Protein AF-A0A6H1ZHD2-F1 (afdb_monomer)

Sequence (194 aa):
MEDKDENLDSTNEEEENADSENGETEEQSLDVLQKEKTELSEKNKQLFERTKKAESEAKKLREQLKAKEPDKELENSQSNEPDYSKLAFLEGRQVSHPDDQKLVIDEAVRLKLPLTDILGLEYIKAKLQTSKEQREAESGTPAGRGKAGGGTGQKDVDYWIQKGELPKDQELAAKVVNAKMQKDDTKRMFDPLE

Radius of gyration: 46.96 Å; Cα contacts (8 Å, |Δi|>4): 51; chains: 1; bounding box: 113×39×119 Å

Solvent-accessible surface area (backbone atoms only — not comparable to full-atom values): 12138 Å² total; per-residue (Å²): 132,85,80,89,84,80,91,77,81,87,77,84,76,85,83,87,76,89,76,87,78,78,90,76,79,74,84,68,52,73,69,54,57,50,50,50,52,52,51,52,51,52,52,50,51,54,49,52,54,49,50,55,50,51,51,53,49,52,49,52,51,51,52,50,49,60,71,65,48,73,81,78,72,71,71,81,72,78,57,94,62,80,61,60,69,61,51,54,53,36,38,77,69,74,40,71,49,69,69,57,44,48,55,52,51,56,46,18,64,74,69,71,44,57,64,75,57,47,67,65,36,65,69,50,48,50,49,54,49,51,55,49,51,51,51,51,49,60,71,66,43,72,83,69,80,71,76,77,86,58,80,70,40,98,84,36,51,68,37,35,59,74,68,72,54,77,59,92,49,67,72,58,28,53,51,32,51,54,54,49,50,53,53,52,53,52,49,53,72,74,55,74,86,129

Foldseek 3Di:
DDDDDDDDDPPPDDDDDPPDDDDPPPPPDPVNVVVVVVVVVVVVVVVVVVVVVVVVVVVVVVVVVVVPPDPPPPVPPVDVDDPVVLQVVCVVVVNNDPVLSVVLVVVCVVVVHDSVVSCVDPVSVVVSVVVVVVVVCVVVPPPDPDPPPDPQDPQHLVVCLVVVDADPDPVSNVVNVVVVVVVVVVVCVVDPDD

Structure (mmCIF, N/CA/C/O backbone):
data_AF-A0A6H1ZHD2-F1
#
_entry.id   AF-A0A6H1ZHD2-F1
#
loop_
_atom_site.group_PDB
_atom_site.id
_atom_site.type_symbol
_atom_site.label_atom_id
_atom_site.label_alt_id
_atom_site.label_comp_id
_atom_site.label_asym_id
_a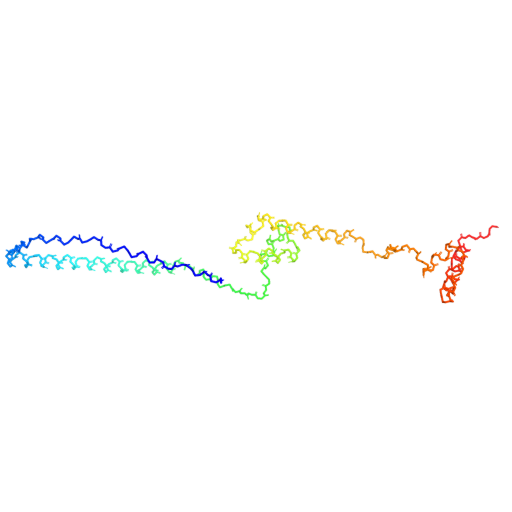tom_site.label_entity_id
_atom_site.label_seq_id
_atom_site.pdbx_PDB_ins_code
_atom_site.Cartn_x
_atom_site.Cartn_y
_atom_site.Cartn_z
_atom_site.occupancy
_atom_site.B_iso_or_equiv
_atom_site.auth_seq_id
_atom_site.auth_comp_id
_atom_site.auth_asym_id
_atom_site.auth_atom_id
_atom_site.pdbx_PDB_model_num
ATOM 1 N N . MET A 1 1 ? -48.067 -5.299 -17.713 1.00 43.47 1 MET A N 1
ATOM 2 C CA . MET A 1 1 ? -47.149 -6.256 -17.074 1.00 43.47 1 MET A CA 1
ATOM 3 C C . MET A 1 1 ? -46.398 -5.459 -16.016 1.00 43.47 1 MET A C 1
ATOM 5 O O . MET A 1 1 ? -45.267 -5.067 -16.253 1.00 43.47 1 MET A O 1
ATOM 9 N N . GLU A 1 2 ? -47.020 -4.912 -14.966 1.00 43.06 2 GLU A N 1
ATOM 10 C CA . GLU A 1 2 ? -47.995 -5.505 -14.025 1.00 43.06 2 GLU A CA 1
ATOM 11 C C . GLU A 1 2 ? -47.593 -6.906 -13.591 1.00 43.06 2 GLU A C 1
ATOM 13 O O . GLU A 1 2 ? -47.619 -7.785 -14.439 1.00 43.06 2 GLU A O 1
ATOM 18 N N . ASP A 1 3 ? -47.132 -6.970 -12.336 1.00 56.28 3 ASP A N 1
ATOM 19 C CA . ASP A 1 3 ? -47.236 -7.999 -11.283 1.00 56.28 3 ASP A CA 1
ATOM 20 C C . ASP A 1 3 ? -46.375 -7.390 -10.135 1.00 56.28 3 ASP A C 1
ATOM 22 O O . ASP A 1 3 ? -45.158 -7.299 -10.270 1.00 56.28 3 ASP A O 1
ATOM 26 N N . LYS A 1 4 ? -46.830 -6.695 -9.078 1.00 48.53 4 LYS A N 1
ATOM 27 C CA . LYS A 1 4 ? -47.996 -6.820 -8.188 1.00 48.53 4 LYS A CA 1
ATOM 28 C C . LYS A 1 4 ? -48.249 -8.261 -7.783 1.00 48.53 4 LYS A C 1
ATOM 30 O O . LYS A 1 4 ? -48.999 -8.919 -8.469 1.00 48.53 4 LYS A O 1
ATOM 35 N N . ASP A 1 5 ? -47.608 -8.651 -6.683 1.00 53.06 5 ASP A N 1
ATOM 36 C CA . ASP A 1 5 ? -48.049 -9.626 -5.682 1.00 53.06 5 ASP A CA 1
ATOM 37 C C . ASP A 1 5 ? -47.086 -9.501 -4.485 1.00 53.06 5 ASP A C 1
ATOM 39 O O . ASP A 1 5 ? -45.888 -9.306 -4.672 1.00 53.06 5 ASP A O 1
ATOM 43 N N . GLU A 1 6 ? -47.452 -9.595 -3.218 1.00 50.66 6 GLU A N 1
ATOM 44 C CA . GLU A 1 6 ? -48.708 -9.414 -2.506 1.00 50.66 6 GLU A CA 1
ATOM 45 C C . GLU A 1 6 ? -48.294 -9.437 -1.025 1.00 50.66 6 GLU A C 1
ATOM 47 O O . GLU A 1 6 ? -47.384 -10.160 -0.613 1.00 50.66 6 GLU A O 1
ATOM 52 N N . ASN A 1 7 ? -48.903 -8.563 -0.238 1.00 48.41 7 ASN A N 1
ATOM 53 C CA . ASN A 1 7 ? -48.703 -8.459 1.196 1.00 48.41 7 ASN A CA 1
ATOM 54 C C . ASN A 1 7 ? -49.650 -9.478 1.847 1.00 48.41 7 ASN A C 1
ATOM 56 O O . ASN A 1 7 ? -50.860 -9.309 1.722 1.00 48.41 7 ASN A O 1
ATOM 60 N N . LEU A 1 8 ? -49.133 -10.512 2.513 1.00 49.41 8 LEU A N 1
ATOM 61 C CA . LEU A 1 8 ? -49.939 -11.408 3.351 1.00 49.41 8 LEU A CA 1
ATOM 62 C C . LEU A 1 8 ? -49.352 -11.460 4.761 1.00 49.41 8 LEU A C 1
ATOM 64 O O . LEU A 1 8 ? -48.502 -12.273 5.114 1.00 49.41 8 LEU A O 1
ATOM 68 N N . ASP A 1 9 ? -49.812 -10.467 5.510 1.00 43.28 9 ASP A N 1
ATOM 69 C CA . ASP A 1 9 ? -50.203 -10.517 6.911 1.00 43.28 9 ASP A CA 1
ATOM 70 C C . ASP A 1 9 ? -50.450 -11.948 7.433 1.00 43.28 9 ASP A C 1
ATOM 72 O O . ASP A 1 9 ? -51.428 -12.601 7.076 1.00 43.28 9 ASP A O 1
ATOM 76 N N . SER A 1 10 ? -49.556 -12.441 8.296 1.00 44.94 10 SER A N 1
ATOM 77 C CA . SER A 1 10 ? -49.842 -13.584 9.170 1.00 44.94 10 SER A CA 1
ATOM 78 C C . SER A 1 10 ? -50.639 -13.089 10.378 1.00 44.94 10 SER A C 1
ATOM 80 O O . SER A 1 10 ? -50.136 -13.006 11.498 1.00 44.94 10 SER A O 1
ATOM 82 N N . THR A 1 11 ? -51.903 -12.765 10.134 1.00 43.09 11 THR A N 1
ATOM 83 C CA . THR A 1 11 ? -52.956 -12.716 11.144 1.00 43.09 11 THR A CA 1
ATOM 84 C C . THR A 1 11 ? -53.378 -14.155 11.436 1.00 43.09 11 THR A C 1
ATOM 86 O O . THR A 1 11 ? -54.153 -14.759 10.703 1.00 43.09 11 THR A O 1
ATOM 89 N N . ASN A 1 12 ? -52.812 -14.745 12.492 1.00 46.62 12 ASN A N 1
ATOM 90 C CA . ASN A 1 12 ? -53.341 -15.980 13.067 1.00 46.62 12 ASN A CA 1
ATOM 91 C C . ASN A 1 12 ? -54.302 -15.603 14.197 1.00 46.62 12 ASN A C 1
ATOM 93 O O . ASN A 1 12 ? -53.895 -15.443 15.350 1.00 46.62 12 ASN A O 1
ATOM 97 N N . GLU A 1 13 ? -55.554 -15.387 13.805 1.00 47.91 13 GLU A N 1
ATOM 98 C CA . GLU A 1 13 ? -56.713 -15.318 14.686 1.00 47.91 13 GLU A CA 1
ATOM 99 C C . GLU A 1 13 ? -57.063 -16.709 15.247 1.00 47.91 13 GLU A C 1
ATOM 101 O O . GLU A 1 13 ? -56.819 -17.732 14.612 1.00 47.91 13 GLU A O 1
ATOM 106 N N . GLU A 1 14 ? -57.665 -16.676 16.439 1.00 46.62 14 GLU A N 1
ATOM 107 C CA . GLU A 1 14 ? -58.486 -17.714 17.077 1.00 46.62 14 GLU A CA 1
ATOM 108 C C . GLU A 1 14 ? -57.789 -18.964 17.646 1.00 46.62 14 GLU A C 1
ATOM 110 O O . GLU A 1 14 ? -57.577 -19.969 16.981 1.00 46.62 14 GLU A O 1
ATOM 115 N N . GLU A 1 15 ? -57.604 -18.952 18.970 1.00 44.72 15 GLU A N 1
ATOM 116 C CA . GLU A 1 15 ? -58.294 -19.948 19.796 1.00 44.72 15 GLU A CA 1
ATOM 117 C C . GLU A 1 15 ? -58.833 -19.269 21.065 1.00 44.72 15 GLU A C 1
ATOM 119 O O . GLU A 1 15 ? -58.093 -18.843 21.957 1.00 44.72 15 GLU A O 1
ATOM 124 N N . GLU A 1 16 ? -60.160 -19.131 21.098 1.00 45.72 16 GLU A N 1
ATOM 125 C CA . GLU A 1 16 ? -60.950 -18.924 22.303 1.00 45.72 16 GLU A CA 1
ATOM 126 C C . GLU A 1 16 ? -60.658 -20.050 23.303 1.00 45.72 16 GLU A C 1
ATOM 128 O O . GLU A 1 16 ? -60.880 -21.225 23.024 1.00 45.72 16 GLU A O 1
ATOM 133 N N . ASN A 1 17 ? -60.248 -19.691 24.514 1.00 41.09 17 ASN A N 1
ATOM 134 C CA . ASN A 1 17 ? -60.589 -20.476 25.693 1.00 41.09 17 ASN A CA 1
ATOM 135 C C . ASN A 1 17 ? -61.016 -19.511 26.794 1.00 41.09 17 ASN A C 1
ATOM 137 O O . ASN A 1 17 ? -60.246 -19.101 27.662 1.00 41.09 17 ASN A O 1
ATOM 141 N N . ALA A 1 18 ? -62.281 -19.108 26.696 1.0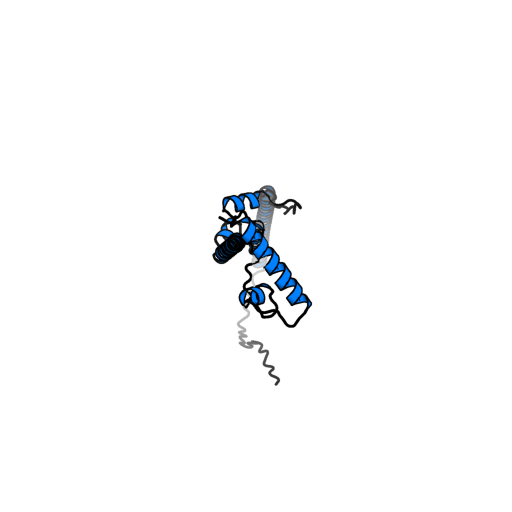0 46.66 18 ALA A N 1
ATOM 142 C CA . ALA A 1 18 ? -63.045 -18.624 27.825 1.00 46.66 18 ALA A CA 1
ATOM 143 C C . ALA A 1 18 ? -63.401 -19.833 28.702 1.00 46.66 18 ALA A C 1
ATOM 145 O O . ALA A 1 18 ? -64.501 -20.370 28.592 1.00 46.66 18 ALA A O 1
ATOM 146 N N . ASP A 1 19 ? -62.470 -20.261 29.556 1.00 38.16 19 ASP A N 1
ATOM 147 C CA . ASP A 1 19 ? -62.816 -21.131 30.676 1.00 38.16 19 ASP A CA 1
ATOM 148 C C . ASP A 1 19 ? -63.064 -20.266 31.911 1.00 38.16 19 ASP A C 1
ATOM 150 O O . ASP A 1 19 ? -62.163 -19.744 32.574 1.00 38.16 19 ASP A O 1
ATOM 154 N N . SER A 1 20 ? -64.351 -20.019 32.121 1.00 52.16 20 SER A N 1
ATOM 155 C CA . SER A 1 20 ? -64.901 -19.390 33.302 1.00 52.16 20 SER A CA 1
ATOM 156 C C . SER A 1 20 ? -65.075 -20.476 34.359 1.00 52.16 20 SER A C 1
ATOM 158 O O . SER A 1 20 ? -66.160 -21.032 34.507 1.00 52.16 20 SER A O 1
ATOM 160 N N . GLU A 1 21 ? -64.017 -20.749 35.123 1.00 43.91 21 GLU A N 1
ATOM 161 C CA . GLU A 1 21 ? -64.118 -21.515 36.363 1.00 43.91 21 GLU A CA 1
ATOM 162 C C . GLU A 1 21 ? -63.953 -20.603 37.584 1.00 43.91 21 GLU A C 1
ATOM 164 O O . GLU A 1 21 ? -62.877 -20.142 37.950 1.00 43.91 21 GLU A O 1
ATOM 169 N N . ASN A 1 2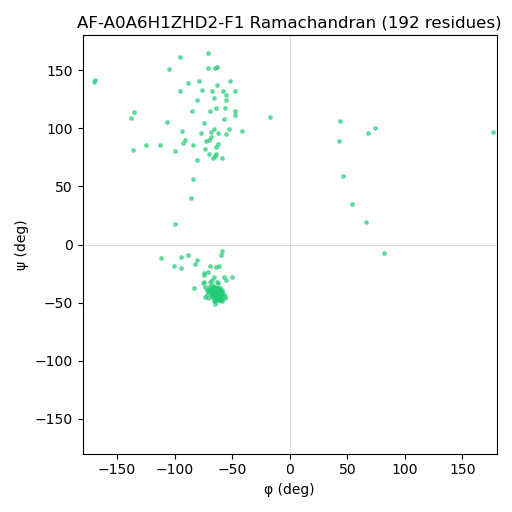2 ? -65.110 -20.383 38.205 1.00 37.62 22 ASN A N 1
ATOM 170 C CA . ASN A 1 22 ? -65.323 -20.497 39.640 1.00 37.62 22 ASN A CA 1
ATOM 171 C C . ASN A 1 22 ? -64.621 -19.472 40.550 1.00 37.62 22 ASN A C 1
ATOM 173 O O . ASN A 1 22 ? -63.495 -19.634 41.013 1.00 37.62 22 ASN A O 1
ATOM 177 N N . GLY A 1 23 ? -65.379 -18.429 40.895 1.00 44.84 23 GLY A N 1
ATOM 178 C CA . GLY A 1 23 ? -65.074 -17.563 42.022 1.00 44.84 23 GLY A CA 1
ATOM 179 C C . GLY A 1 23 ? -65.174 -18.318 43.346 1.00 44.84 23 GLY A C 1
ATOM 180 O O . GLY A 1 23 ? -66.252 -18.421 43.923 1.00 44.84 23 GLY A O 1
ATOM 181 N N . GLU A 1 24 ? -64.036 -18.748 43.876 1.00 43.03 24 GLU A N 1
ATOM 182 C CA . GLU A 1 24 ? -63.855 -18.913 45.314 1.00 43.03 24 GLU A CA 1
ATOM 183 C C . GLU A 1 24 ? -63.308 -17.595 45.862 1.00 43.03 24 GLU A C 1
ATOM 185 O O . GLU A 1 24 ? -62.110 -17.327 45.890 1.00 43.03 24 GLU A O 1
ATOM 190 N N . THR A 1 25 ? -64.227 -16.712 46.257 1.00 44.34 25 THR A N 1
ATOM 191 C CA . THR A 1 25 ? -63.871 -15.595 47.133 1.00 44.34 25 THR A CA 1
ATOM 192 C C . THR A 1 25 ? -63.629 -16.197 48.511 1.00 44.34 25 THR A C 1
ATOM 194 O O . THR A 1 25 ? -64.560 -16.346 49.300 1.00 44.34 25 THR A O 1
ATOM 197 N N . GLU A 1 26 ? -62.389 -16.605 48.785 1.00 55.88 26 GLU A N 1
ATOM 198 C CA . GLU A 1 26 ? -61.942 -16.835 50.153 1.00 55.88 26 GLU A CA 1
ATOM 199 C C . GLU A 1 26 ? -62.150 -15.522 50.920 1.00 55.88 26 GLU A C 1
ATOM 201 O O . GLU A 1 26 ? -61.445 -14.535 50.697 1.00 55.88 26 GLU A O 1
ATOM 206 N N . GLU A 1 27 ? -63.139 -15.485 51.817 1.00 53.44 27 GLU A N 1
ATOM 207 C CA . GLU A 1 27 ? -63.223 -14.472 52.869 1.00 53.44 27 GLU A CA 1
ATOM 208 C C . GLU A 1 27 ? -62.011 -14.650 53.796 1.00 53.44 27 GLU A C 1
ATOM 210 O O . GLU A 1 27 ? -62.084 -15.223 54.884 1.00 53.44 27 GLU A O 1
ATOM 215 N N . GLN A 1 28 ? -60.851 -14.175 53.345 1.00 53.88 28 GLN A N 1
ATOM 216 C CA . GLN A 1 28 ? -59.684 -14.018 54.190 1.00 53.88 28 GLN A CA 1
ATOM 217 C C . GLN A 1 28 ? -60.040 -12.982 55.252 1.00 53.88 28 GLN A C 1
ATOM 219 O O . GLN A 1 28 ? -60.355 -11.827 54.955 1.00 53.88 28 GLN A O 1
ATOM 224 N N . SER A 1 29 ? -60.033 -13.414 56.511 1.00 60.03 29 SER A N 1
ATOM 225 C CA . SER A 1 29 ? -60.299 -12.537 57.645 1.00 60.03 29 SER A CA 1
ATOM 226 C C . SER A 1 29 ? -59.391 -11.301 57.581 1.00 60.03 29 SER A C 1
ATOM 228 O O . SER A 1 29 ? -58.217 -11.388 57.217 1.00 60.03 29 SER A O 1
ATOM 230 N N . LEU A 1 30 ? -59.930 -10.128 57.930 1.00 58.88 30 LEU A N 1
ATOM 231 C CA . LEU A 1 30 ? -59.223 -8.836 57.868 1.00 58.88 30 LEU A CA 1
ATOM 232 C C . LEU A 1 30 ? -57.837 -8.852 58.549 1.00 58.88 30 LEU A C 1
ATOM 234 O O . LEU A 1 30 ? -56.943 -8.116 58.133 1.00 58.88 30 LEU A O 1
ATOM 238 N N . ASP A 1 31 ? -57.644 -9.713 59.551 1.00 60.62 31 ASP A N 1
ATOM 239 C CA . ASP A 1 31 ? -56.365 -9.923 60.239 1.00 60.62 31 ASP A CA 1
ATOM 240 C C . ASP A 1 31 ? -55.294 -10.609 59.371 1.00 60.62 31 ASP A C 1
ATOM 242 O O . ASP A 1 31 ? -54.105 -10.326 59.529 1.00 60.62 31 ASP A O 1
ATOM 246 N N . VAL A 1 32 ? -55.678 -11.496 58.448 1.00 66.81 32 VAL A N 1
ATOM 247 C CA . VAL A 1 32 ? -54.747 -12.162 57.518 1.00 66.81 32 VAL A CA 1
ATOM 248 C C . VAL A 1 32 ? -54.281 -11.170 56.453 1.00 66.81 32 VAL A C 1
ATOM 250 O O . VAL A 1 32 ? -53.079 -11.014 56.246 1.00 66.81 32 VAL A O 1
ATOM 253 N N . LEU A 1 33 ? -55.208 -10.389 55.890 1.00 64.56 33 LEU A N 1
ATOM 254 C CA . LEU A 1 33 ? -54.902 -9.341 54.910 1.00 64.56 33 LEU A CA 1
ATOM 255 C C . LEU A 1 33 ? -54.009 -8.230 55.488 1.00 64.56 33 LEU A C 1
ATOM 257 O O . LEU A 1 33 ? -53.123 -7.712 54.803 1.00 64.56 33 LEU A O 1
ATOM 261 N N . GLN A 1 34 ? -54.212 -7.847 56.754 1.00 67.69 34 GLN A N 1
ATOM 262 C CA . GLN A 1 34 ? -53.347 -6.866 57.415 1.00 67.69 34 GLN A CA 1
ATOM 263 C C . GLN A 1 34 ? -51.932 -7.405 57.637 1.00 67.69 34 GLN A C 1
ATOM 265 O O . GLN A 1 34 ? -50.970 -6.685 57.356 1.00 67.69 34 GLN A O 1
ATOM 270 N N . LYS A 1 35 ? -51.794 -8.664 58.073 1.00 72.44 35 LYS A N 1
ATOM 271 C CA . LYS A 1 35 ? -50.487 -9.315 58.250 1.00 72.44 35 LYS A CA 1
ATOM 272 C C . LYS A 1 35 ? -49.736 -9.444 56.931 1.00 72.44 35 LYS A C 1
ATOM 274 O O . LYS A 1 35 ? -48.590 -9.000 56.847 1.00 72.44 35 LYS A O 1
ATOM 279 N N . GLU A 1 36 ? -50.390 -9.922 55.876 1.00 68.44 36 GLU A N 1
ATOM 280 C CA . GLU A 1 36 ? -49.775 -10.011 54.550 1.00 68.44 36 GLU A CA 1
ATOM 281 C C . GLU A 1 36 ? -49.331 -8.646 54.030 1.00 68.44 36 GLU A C 1
ATOM 283 O O . GLU A 1 36 ? -48.213 -8.509 53.537 1.00 68.44 36 GLU A O 1
ATOM 288 N N . LYS A 1 37 ? -50.146 -7.598 54.200 1.00 72.06 37 LYS A N 1
ATOM 289 C CA . LYS A 1 37 ? -49.780 -6.240 53.778 1.00 72.06 37 LYS A CA 1
ATOM 290 C C . LYS A 1 37 ? -48.577 -5.695 54.551 1.00 72.06 37 LYS A C 1
ATOM 292 O O . LYS A 1 37 ? -47.732 -5.016 53.958 1.00 72.06 37 LYS A O 1
ATOM 297 N N . THR A 1 38 ? -48.472 -5.988 55.850 1.00 75.25 38 THR A N 1
ATOM 298 C CA . THR A 1 38 ? -47.293 -5.615 56.647 1.00 75.25 38 THR A CA 1
ATOM 299 C C . THR A 1 38 ? -46.046 -6.379 56.209 1.00 75.25 38 THR A C 1
ATOM 301 O O . THR A 1 38 ? -45.013 -5.751 55.977 1.00 75.25 38 THR A O 1
ATOM 304 N N . GLU A 1 39 ? -46.153 -7.685 55.964 1.00 76.75 39 GLU A N 1
ATOM 305 C CA . GLU A 1 39 ? -45.040 -8.506 55.481 1.00 76.75 39 GLU A CA 1
ATOM 306 C C . GLU A 1 39 ? -44.588 -8.109 54.070 1.00 76.75 39 GLU A C 1
ATOM 308 O O . GLU A 1 39 ? -43.388 -8.038 53.799 1.00 76.75 39 GLU A O 1
ATOM 313 N N . LEU A 1 40 ? -45.523 -7.805 53.162 1.00 77.00 40 LEU A N 1
ATOM 314 C CA . LEU A 1 40 ? -45.208 -7.317 51.818 1.00 77.00 40 LEU A CA 1
ATOM 315 C C . LEU A 1 40 ? -44.491 -5.967 51.880 1.00 77.00 40 LEU A C 1
ATOM 317 O O . LEU A 1 40 ? -43.519 -5.737 51.163 1.00 77.00 40 LEU A O 1
ATOM 321 N N . SER A 1 41 ? -44.957 -5.070 52.751 1.00 82.19 41 SER A N 1
ATOM 322 C CA . SER A 1 41 ? -44.334 -3.766 52.981 1.00 82.19 41 SER A CA 1
ATOM 323 C C . SER A 1 41 ? -42.903 -3.915 53.511 1.00 82.19 41 SER A C 1
ATOM 325 O O . SER A 1 41 ? -41.997 -3.226 53.041 1.00 82.19 41 SER A O 1
ATOM 327 N N . GLU A 1 42 ? -42.665 -4.829 54.450 1.00 83.75 42 GLU A N 1
ATOM 328 C CA . GLU A 1 42 ? -41.323 -5.104 54.975 1.00 83.75 42 GLU A CA 1
ATOM 329 C C . GLU A 1 42 ? -40.401 -5.729 53.923 1.00 83.75 42 GLU A C 1
ATOM 331 O O . GLU A 1 42 ? -39.270 -5.266 53.750 1.00 83.75 42 GLU A O 1
ATOM 336 N N . LYS A 1 43 ? -40.891 -6.706 53.151 1.00 84.75 43 LYS A N 1
ATOM 337 C CA . LYS A 1 43 ? -40.153 -7.304 52.025 1.00 84.75 43 LYS A CA 1
ATOM 338 C C . LYS A 1 43 ? -39.794 -6.251 50.969 1.00 84.75 43 LYS A C 1
ATOM 340 O O . LYS A 1 43 ? -38.650 -6.200 50.520 1.00 84.75 43 LYS A O 1
ATOM 345 N N . ASN A 1 44 ? -40.719 -5.350 50.637 1.00 83.56 44 ASN A N 1
ATOM 346 C CA . ASN A 1 44 ? -40.475 -4.259 49.690 1.00 83.56 44 ASN A CA 1
ATOM 347 C C . ASN A 1 44 ? -39.438 -3.251 50.202 1.00 83.56 44 ASN A C 1
ATOM 349 O O . ASN A 1 44 ? -38.577 -2.821 49.434 1.00 83.56 44 ASN A O 1
ATOM 353 N N . LYS A 1 45 ? -39.459 -2.912 51.498 1.00 88.50 45 LYS A N 1
ATOM 354 C CA . LYS A 1 45 ? -38.419 -2.068 52.111 1.00 88.50 45 LYS A CA 1
ATOM 355 C C . LYS A 1 45 ? -37.042 -2.727 52.027 1.00 88.50 45 LYS A C 1
ATOM 357 O O . LYS A 1 45 ? -36.083 -2.078 51.619 1.00 88.50 45 LYS A O 1
ATOM 362 N N . GLN A 1 46 ? -36.948 -4.020 52.336 1.00 86.88 46 GLN A N 1
ATOM 363 C CA . GLN A 1 46 ? -35.685 -4.759 52.247 1.00 86.88 46 GLN A CA 1
ATOM 364 C C . GLN A 1 46 ? -35.158 -4.846 50.809 1.00 86.88 46 GLN A C 1
ATOM 366 O O . GLN A 1 46 ? -33.956 -4.690 50.584 1.00 86.88 46 GLN A O 1
ATOM 371 N N . LEU A 1 47 ? -36.037 -5.066 49.827 1.00 86.06 47 LEU A N 1
ATOM 372 C CA . LEU A 1 47 ? -35.662 -5.057 48.413 1.00 86.06 47 LEU A CA 1
ATOM 373 C C . LEU A 1 47 ? -35.155 -3.681 47.981 1.00 86.06 47 LEU A C 1
ATOM 375 O O . LEU A 1 47 ? -34.099 -3.606 47.358 1.00 86.06 47 LEU A O 1
ATOM 379 N N . PHE A 1 48 ? -35.844 -2.609 48.374 1.00 89.00 48 PHE A N 1
ATOM 380 C CA . PHE A 1 48 ? -35.435 -1.238 48.069 1.00 89.00 48 PHE A CA 1
ATOM 381 C C . PHE A 1 48 ? -34.066 -0.883 48.668 1.00 89.00 48 PHE A C 1
ATOM 383 O O . PHE A 1 48 ? -33.230 -0.250 48.024 1.00 89.00 48 PHE A O 1
ATOM 390 N N . GLU A 1 49 ? -33.789 -1.313 49.898 1.00 89.69 49 GLU A N 1
ATOM 391 C CA . GLU A 1 49 ? -32.479 -1.096 50.515 1.00 89.69 49 GLU A CA 1
ATOM 392 C C . GLU A 1 49 ? -31.365 -1.880 49.812 1.00 89.69 49 GLU A C 1
ATOM 394 O O . GLU A 1 49 ? -30.256 -1.365 49.646 1.00 89.69 49 GLU A O 1
ATOM 399 N N . ARG A 1 50 ? -31.651 -3.112 49.371 1.00 88.12 50 ARG A N 1
ATOM 400 C CA . ARG A 1 50 ? -30.700 -3.936 48.612 1.00 88.12 50 ARG A CA 1
ATOM 401 C C . ARG A 1 50 ? -30.415 -3.347 47.234 1.00 88.12 50 ARG A C 1
ATOM 403 O O . ARG A 1 50 ? -29.247 -3.252 46.865 1.00 88.12 50 ARG A O 1
ATOM 410 N N . THR A 1 51 ? -31.440 -2.908 46.504 1.00 87.25 51 THR A N 1
ATOM 411 C CA . THR A 1 51 ? -31.262 -2.288 45.183 1.00 87.25 51 THR A CA 1
ATOM 412 C C . THR A 1 51 ? -30.502 -0.975 45.289 1.00 87.25 51 THR A C 1
ATOM 414 O O . THR A 1 51 ? -29.543 -0.778 44.550 1.00 87.25 51 THR A O 1
ATOM 417 N N . LYS A 1 52 ? -30.825 -0.128 46.273 1.00 92.50 52 LYS A N 1
ATOM 418 C CA . LYS A 1 52 ? -30.105 1.130 46.509 1.00 92.50 52 LYS A CA 1
ATOM 419 C C . LYS A 1 52 ? -28.621 0.910 46.825 1.00 92.50 52 LYS A C 1
ATOM 421 O O . LYS A 1 52 ? -27.771 1.668 46.355 1.00 92.50 52 LYS A O 1
ATOM 426 N N . LYS A 1 53 ? -28.287 -0.127 47.605 1.00 89.25 53 LYS A N 1
ATOM 427 C CA . LYS A 1 53 ? -26.888 -0.506 47.873 1.00 89.25 53 LYS A CA 1
ATOM 428 C C . LYS A 1 53 ? -26.188 -0.981 46.600 1.00 89.25 53 LYS A C 1
ATOM 430 O O . LYS A 1 53 ? -25.149 -0.416 46.260 1.00 89.25 53 LYS A O 1
ATOM 435 N N . ALA A 1 54 ? -26.789 -1.918 45.868 1.00 88.12 54 ALA A N 1
ATOM 436 C CA . ALA A 1 54 ? -26.237 -2.447 44.621 1.00 88.12 54 ALA A CA 1
ATOM 437 C C . ALA A 1 54 ? -26.033 -1.356 43.556 1.00 88.12 54 ALA A C 1
ATOM 439 O O . ALA A 1 54 ? -24.996 -1.318 42.901 1.00 88.12 54 ALA A O 1
ATOM 440 N N . GLU A 1 55 ? -26.972 -0.418 43.424 1.00 88.25 55 GLU A N 1
ATOM 441 C CA . GLU A 1 55 ? -26.863 0.715 42.502 1.00 88.25 55 GLU A CA 1
ATOM 442 C C . GLU A 1 55 ? -25.713 1.650 42.896 1.00 88.25 55 GLU A C 1
ATOM 444 O O . GLU A 1 55 ? -24.930 2.081 42.047 1.00 88.25 55 GLU A O 1
ATOM 449 N N . SER A 1 56 ? -25.553 1.922 44.196 1.00 88.44 56 SER A N 1
ATOM 450 C CA . SER A 1 56 ? -24.449 2.750 44.686 1.00 88.44 56 SER A CA 1
ATOM 451 C C . SER A 1 56 ? -23.079 2.097 44.465 1.00 88.44 56 SER A C 1
ATOM 453 O O . SER A 1 56 ? -22.115 2.786 44.133 1.00 88.44 56 SER A O 1
ATOM 455 N N . GLU A 1 57 ? -22.987 0.774 44.604 1.00 88.38 57 GLU A N 1
ATOM 456 C CA . GLU A 1 57 ? -21.768 0.005 44.347 1.00 88.38 57 GLU A CA 1
ATOM 457 C C . GLU A 1 57 ? -21.464 -0.077 42.850 1.00 88.38 57 GLU A C 1
ATOM 459 O O . GLU A 1 57 ? -20.332 0.184 42.447 1.00 88.38 57 GLU A O 1
ATOM 464 N N . ALA A 1 58 ? -22.474 -0.323 42.012 1.00 86.19 58 ALA A N 1
ATOM 465 C CA . ALA A 1 58 ? -22.339 -0.306 40.560 1.00 86.19 58 ALA A CA 1
ATOM 466 C C . ALA A 1 58 ? -21.886 1.068 40.048 1.00 86.19 58 ALA A C 1
ATOM 468 O O . ALA A 1 58 ? -21.020 1.153 39.176 1.00 86.19 58 ALA A O 1
ATOM 469 N N . LYS A 1 59 ? -22.412 2.158 40.622 1.00 89.06 59 LYS A N 1
ATOM 470 C CA . LYS A 1 59 ? -21.989 3.519 40.281 1.00 89.06 59 LYS A CA 1
ATOM 471 C C . LYS A 1 59 ? -20.530 3.773 40.666 1.00 89.06 59 LYS A C 1
ATOM 473 O O . LYS A 1 59 ? -19.771 4.255 39.831 1.00 89.06 59 LYS A O 1
ATOM 478 N N . LYS A 1 60 ? -20.114 3.377 41.875 1.00 88.44 60 LYS A N 1
ATOM 479 C CA . LYS A 1 60 ? -18.712 3.480 42.321 1.00 88.44 60 LYS A CA 1
ATOM 480 C C . LYS A 1 60 ? -17.768 2.641 41.462 1.00 88.44 60 LYS A C 1
ATOM 482 O O . LYS A 1 60 ? -16.701 3.120 41.098 1.00 88.44 60 LYS A O 1
ATOM 487 N N . LEU A 1 61 ? -18.157 1.418 41.104 1.00 84.94 61 LEU A N 1
ATOM 488 C CA . LEU A 1 61 ? -17.380 0.559 40.207 1.00 84.94 61 LEU A CA 1
ATOM 489 C C . LEU A 1 61 ? -17.268 1.176 38.811 1.00 84.94 61 LEU A C 1
ATOM 491 O O . LEU A 1 61 ? -16.188 1.178 38.233 1.00 84.94 61 LEU A O 1
ATOM 495 N N . ARG A 1 62 ? -18.346 1.766 38.287 1.00 83.06 62 ARG A N 1
ATOM 496 C CA . ARG A 1 62 ? -18.331 2.464 36.996 1.00 83.06 62 ARG A CA 1
ATOM 497 C C . ARG A 1 62 ? -17.442 3.708 37.021 1.00 83.06 62 ARG A C 1
ATOM 499 O O . ARG A 1 62 ? -16.748 3.965 36.045 1.00 83.06 62 ARG A O 1
ATOM 506 N N . GLU A 1 63 ? -17.438 4.460 38.117 1.00 84.25 63 GLU A N 1
ATOM 507 C CA . GLU A 1 63 ? -16.535 5.601 38.318 1.00 84.25 63 GLU A CA 1
ATOM 508 C C . GLU A 1 63 ? -15.071 5.151 38.450 1.00 84.25 63 GLU A C 1
ATOM 510 O O . GLU A 1 63 ? -14.194 5.753 37.839 1.00 84.25 63 GLU A O 1
ATOM 515 N N . GLN A 1 64 ? -14.801 4.050 39.158 1.00 80.62 64 GLN A N 1
ATOM 516 C CA . GLN A 1 64 ? -13.457 3.468 39.252 1.00 80.62 64 GLN A CA 1
ATOM 517 C C . GLN A 1 64 ? -12.961 2.903 37.918 1.00 80.62 64 GLN A C 1
ATOM 519 O O . GLN A 1 64 ? -11.782 3.041 37.615 1.00 80.62 64 GLN A O 1
ATOM 524 N N . LEU A 1 65 ? -13.834 2.290 37.115 1.00 75.06 65 LEU A N 1
ATOM 525 C CA . LEU A 1 65 ? -13.489 1.814 35.774 1.00 75.06 65 LEU A CA 1
ATOM 526 C C . LEU A 1 65 ? -13.213 2.986 34.829 1.00 75.06 65 LEU A C 1
ATOM 528 O O . LEU A 1 65 ? -12.188 2.975 34.161 1.00 75.06 65 LEU A O 1
ATOM 532 N N . LYS A 1 66 ? -14.034 4.043 34.863 1.00 73.56 66 LYS A N 1
ATOM 533 C CA . LYS A 1 66 ? -13.773 5.283 34.110 1.00 73.56 66 LYS A CA 1
ATOM 534 C C . LYS A 1 66 ? -12.482 5.988 34.530 1.00 73.56 66 LYS A C 1
ATOM 536 O O . LYS A 1 66 ? -11.837 6.597 33.697 1.00 73.56 66 LYS A O 1
ATOM 541 N N . ALA A 1 67 ? -12.102 5.915 35.804 1.00 65.69 67 ALA A N 1
ATOM 542 C CA . ALA A 1 67 ? -10.847 6.489 36.293 1.00 65.69 67 ALA A CA 1
ATOM 543 C C . ALA A 1 67 ? -9.616 5.601 36.017 1.00 65.69 67 ALA A C 1
ATOM 545 O O . ALA A 1 67 ? -8.486 6.050 36.200 1.00 65.69 67 ALA A O 1
ATOM 546 N N . LYS A 1 68 ? -9.821 4.331 35.639 1.00 60.34 68 LYS A N 1
ATOM 547 C CA . LYS A 1 68 ? -8.757 3.337 35.421 1.00 60.34 68 LYS A CA 1
ATOM 548 C C . LYS A 1 68 ? -8.602 2.930 33.956 1.00 60.34 68 LYS A C 1
ATOM 550 O O . LYS A 1 68 ? -7.602 2.303 33.615 1.00 60.34 68 LYS A O 1
ATOM 555 N N . GLU A 1 69 ? -9.540 3.302 33.095 1.00 57.12 69 GLU A N 1
ATOM 556 C CA . GLU A 1 69 ? -9.281 3.467 31.672 1.00 57.12 69 GLU A CA 1
ATOM 557 C C . GLU A 1 69 ? -8.482 4.768 31.517 1.00 57.12 69 GLU A C 1
ATOM 559 O O . GLU A 1 69 ? -9.055 5.842 31.682 1.00 57.12 69 GLU A O 1
ATOM 564 N N . PRO A 1 70 ? -7.157 4.733 31.266 1.00 52.12 70 PRO A N 1
ATOM 565 C CA . PRO A 1 70 ? -6.535 5.906 30.679 1.00 52.12 70 PRO A CA 1
ATOM 566 C C . PRO A 1 70 ? -7.272 6.148 29.367 1.00 52.12 70 PRO A C 1
ATOM 568 O O . PRO A 1 70 ? -7.467 5.190 28.612 1.00 52.12 70 PRO A O 1
ATOM 571 N N . ASP A 1 71 ? -7.685 7.390 29.126 1.00 52.75 71 ASP A N 1
ATOM 572 C CA . ASP A 1 71 ? -8.212 7.848 27.849 1.00 52.75 71 ASP A CA 1
ATOM 573 C C . ASP A 1 71 ? -7.365 7.257 26.713 1.00 52.75 71 ASP A C 1
ATOM 575 O O . ASP A 1 71 ? -6.293 7.744 26.361 1.00 52.75 71 ASP A O 1
ATOM 579 N N . LYS A 1 72 ? -7.849 6.160 26.127 1.00 52.75 72 LYS A N 1
ATOM 580 C CA . LYS A 1 72 ? -7.503 5.757 24.768 1.00 52.75 72 LYS A CA 1
ATOM 581 C C . LYS A 1 72 ? -8.452 6.471 23.814 1.00 52.75 72 LYS A C 1
ATOM 583 O O . LYS A 1 72 ? -8.859 5.916 22.801 1.00 52.75 72 LYS A O 1
ATOM 588 N N . GLU A 1 73 ? -8.751 7.731 24.097 1.00 48.41 73 GLU A N 1
ATOM 589 C CA . GLU A 1 73 ? -8.896 8.704 23.032 1.00 48.41 73 GLU A CA 1
ATOM 590 C C . GLU A 1 73 ? -7.486 8.931 22.479 1.00 48.41 73 GLU A C 1
ATOM 592 O O . GLU A 1 73 ? -6.796 9.902 22.770 1.00 48.41 73 GLU A O 1
ATOM 597 N N . LEU A 1 74 ? -7.025 7.975 21.664 1.00 53.38 74 LEU A N 1
ATOM 598 C CA . LEU A 1 74 ? -6.129 8.326 20.577 1.00 53.38 74 LEU A CA 1
ATOM 599 C C . LEU A 1 74 ? -6.972 9.214 19.670 1.00 53.38 74 LEU A C 1
ATOM 601 O O . LEU A 1 74 ? -7.599 8.736 18.723 1.00 53.38 74 LEU A O 1
ATOM 605 N N . GLU A 1 75 ? -7.034 10.503 20.008 1.00 53.25 75 GLU A N 1
ATOM 606 C CA . GLU A 1 75 ? -7.304 11.520 19.017 1.00 53.25 75 GLU A CA 1
ATOM 607 C C . GLU A 1 75 ? -6.377 11.195 17.855 1.00 53.25 75 GLU A C 1
ATOM 609 O O . GLU A 1 75 ? -5.146 11.231 17.959 1.00 53.25 75 GLU A O 1
ATOM 614 N N . ASN A 1 76 ? -6.999 10.770 16.761 1.00 53.97 76 ASN A N 1
ATOM 615 C CA . ASN A 1 76 ? -6.376 10.653 15.467 1.00 53.97 76 ASN A CA 1
ATOM 616 C C . ASN A 1 76 ? -6.026 12.085 15.060 1.00 53.97 76 ASN A C 1
ATOM 618 O O . ASN A 1 76 ? -6.752 12.727 14.304 1.00 53.97 76 ASN A O 1
ATOM 622 N N . SER A 1 77 ? -4.963 12.617 15.661 1.00 54.03 77 SER A N 1
ATOM 623 C CA . SER A 1 77 ? -4.321 13.837 15.231 1.00 54.03 77 SER A CA 1
ATOM 624 C C . SER A 1 77 ? -3.836 13.519 13.833 1.00 54.03 77 SER A C 1
ATOM 626 O O . SER A 1 77 ? -2.814 12.871 13.624 1.00 54.03 77 SER A O 1
ATOM 628 N N . GLN A 1 78 ? -4.651 13.897 12.851 1.00 58.75 78 GLN A N 1
ATOM 629 C CA . GLN A 1 78 ? -4.236 13.952 11.467 1.00 58.75 78 GLN A CA 1
ATOM 630 C C . GLN A 1 78 ? -3.193 15.065 11.383 1.00 58.75 78 GLN A C 1
ATOM 632 O O . GLN A 1 78 ? -3.467 16.184 10.958 1.00 58.75 78 GLN A O 1
ATOM 637 N N . SER A 1 79 ? -1.993 14.780 11.882 1.00 62.34 79 SER A N 1
ATOM 638 C CA . SER A 1 79 ? -0.812 15.544 11.560 1.00 62.34 79 SER A CA 1
ATOM 639 C C . SER A 1 79 ? -0.707 15.531 10.041 1.00 62.34 79 SER A C 1
ATOM 641 O O . SER A 1 79 ? -0.743 14.469 9.424 1.00 62.34 79 SER A O 1
ATOM 643 N N . ASN A 1 80 ? -0.564 16.707 9.431 1.00 68.56 80 ASN A N 1
ATOM 644 C CA . ASN A 1 80 ? -0.243 16.821 8.004 1.00 68.56 80 ASN A CA 1
ATOM 645 C C . ASN A 1 80 ? 1.092 16.138 7.643 1.00 68.56 80 ASN A C 1
ATOM 647 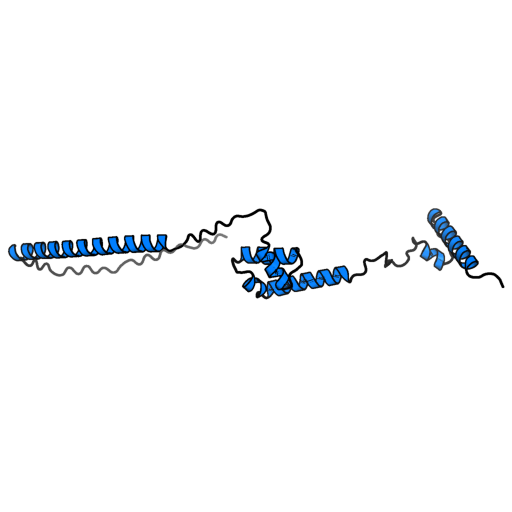O O . ASN A 1 80 ? 1.436 16.033 6.468 1.00 68.56 80 ASN A O 1
ATOM 651 N N . GLU A 1 81 ? 1.861 15.704 8.643 1.00 75.31 81 GLU A N 1
ATOM 652 C CA . GLU A 1 81 ? 3.092 14.954 8.462 1.00 75.31 81 GLU A CA 1
ATOM 653 C C . GLU A 1 81 ? 2.824 13.474 8.158 1.00 75.31 81 GLU A C 1
ATOM 655 O O . GLU A 1 81 ? 1.928 12.863 8.753 1.00 75.31 81 GLU A O 1
ATOM 660 N N . PRO A 1 82 ? 3.613 12.875 7.247 1.00 76.94 82 PRO A N 1
ATOM 661 C CA . PRO A 1 82 ? 3.539 11.450 6.989 1.00 76.94 82 PRO A CA 1
ATOM 662 C C . PRO A 1 82 ? 3.925 10.676 8.249 1.00 76.94 82 PRO A C 1
ATOM 664 O O . PRO A 1 82 ? 4.895 10.999 8.931 1.00 76.94 82 PRO A O 1
ATOM 667 N N . ASP A 1 83 ? 3.177 9.616 8.539 1.00 87.31 83 ASP A N 1
ATOM 668 C CA . ASP A 1 83 ? 3.461 8.751 9.676 1.00 87.31 83 ASP A CA 1
ATOM 669 C C . ASP A 1 83 ? 4.738 7.933 9.416 1.00 87.31 83 ASP A C 1
ATOM 671 O O . ASP A 1 83 ? 4.706 6.828 8.864 1.00 87.31 83 ASP A O 1
ATOM 675 N N . TYR A 1 84 ? 5.881 8.497 9.812 1.00 89.75 84 TYR A N 1
ATOM 676 C CA . TYR A 1 84 ? 7.204 7.903 9.620 1.00 89.75 84 TYR A CA 1
ATOM 677 C C . TYR A 1 84 ? 7.328 6.515 10.252 1.00 89.75 84 TYR A C 1
ATOM 679 O O . TYR A 1 84 ? 8.086 5.685 9.754 1.00 89.75 84 TYR A O 1
ATOM 687 N N . SER A 1 85 ? 6.565 6.231 11.312 1.00 90.00 85 SER A N 1
ATOM 688 C CA . SER A 1 85 ? 6.579 4.916 11.953 1.00 90.00 85 SER A CA 1
ATOM 689 C C . SER A 1 85 ? 5.994 3.838 11.034 1.00 90.00 85 SER A C 1
ATOM 691 O O . SER A 1 85 ? 6.575 2.759 10.886 1.00 90.00 85 SER A O 1
ATOM 693 N N . LYS A 1 86 ? 4.898 4.158 10.334 1.00 90.75 86 LYS A N 1
ATOM 694 C CA . LYS A 1 86 ? 4.284 3.277 9.331 1.00 90.75 86 LYS A CA 1
ATOM 695 C C . LYS A 1 86 ? 5.180 3.117 8.109 1.00 90.75 86 LYS A C 1
ATOM 697 O O . LYS A 1 86 ? 5.335 2.001 7.621 1.00 90.75 86 LYS A O 1
ATOM 702 N N . LEU A 1 87 ? 5.799 4.202 7.643 1.00 92.31 87 LEU A N 1
ATOM 703 C CA . LEU A 1 87 ? 6.706 4.159 6.492 1.00 92.31 87 LEU A CA 1
ATOM 704 C C . LEU A 1 87 ? 7.943 3.296 6.769 1.00 92.31 87 LEU A C 1
ATOM 706 O O . LEU A 1 87 ? 8.246 2.401 5.984 1.00 92.31 87 LEU A O 1
ATOM 710 N N . ALA A 1 88 ? 8.598 3.487 7.917 1.00 92.75 88 ALA A N 1
ATOM 711 C CA . ALA A 1 88 ? 9.760 2.690 8.311 1.00 92.75 88 ALA A CA 1
ATOM 712 C C . ALA A 1 88 ? 9.413 1.199 8.473 1.00 92.75 88 ALA A C 1
ATOM 714 O O . ALA A 1 88 ? 10.194 0.324 8.096 1.00 92.75 88 ALA A O 1
ATOM 715 N N . PHE A 1 89 ? 8.220 0.891 8.996 1.00 94.00 89 PHE A N 1
ATOM 716 C CA . PHE A 1 89 ? 7.737 -0.488 9.082 1.00 94.00 89 PHE A CA 1
ATOM 717 C C . PHE A 1 89 ? 7.586 -1.140 7.698 1.00 94.00 89 PHE A C 1
ATOM 719 O O . PHE A 1 89 ? 7.996 -2.287 7.508 1.00 94.00 89 PHE A O 1
ATOM 726 N N . LEU A 1 90 ? 7.015 -0.416 6.731 1.00 94.06 90 LEU A N 1
AT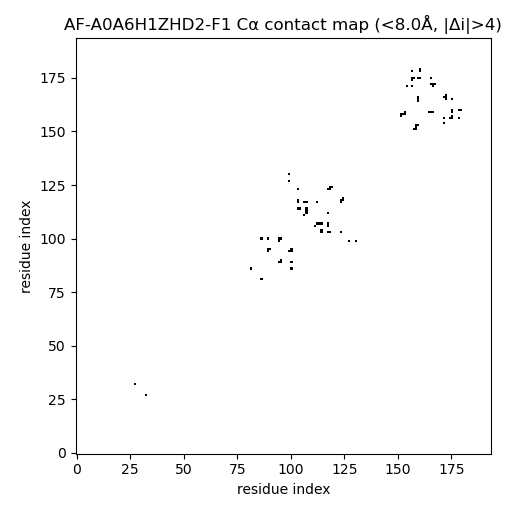OM 727 C CA . LEU A 1 90 ? 6.832 -0.897 5.359 1.00 94.06 90 LEU A CA 1
ATOM 728 C C . LEU A 1 90 ? 8.170 -1.083 4.638 1.00 94.06 90 LEU A C 1
ATOM 730 O O . LEU A 1 90 ? 8.381 -2.110 3.989 1.00 94.06 90 LEU A O 1
ATOM 734 N N . GLU A 1 91 ? 9.107 -0.156 4.822 1.00 92.00 91 GLU A N 1
ATOM 735 C CA . GLU A 1 91 ? 10.460 -0.267 4.277 1.00 92.00 91 GLU A CA 1
ATOM 736 C C . GLU A 1 91 ? 11.191 -1.506 4.822 1.00 92.00 91 GLU A C 1
ATOM 738 O O . GLU A 1 91 ? 11.750 -2.287 4.050 1.00 92.00 91 GLU A O 1
ATOM 743 N N . GLY A 1 92 ? 11.079 -1.780 6.130 1.00 91.25 92 GLY A N 1
ATOM 744 C CA . GLY A 1 92 ? 11.603 -3.003 6.752 1.00 91.25 92 GLY A CA 1
ATOM 745 C C . GLY A 1 92 ? 10.987 -4.303 6.210 1.00 91.25 92 GLY A C 1
ATOM 746 O O . GLY A 1 92 ? 11.567 -5.379 6.356 1.00 91.25 92 GLY A O 1
ATOM 747 N N . ARG A 1 93 ? 9.829 -4.218 5.546 1.00 92.00 93 ARG A N 1
ATOM 748 C CA . ARG A 1 93 ? 9.149 -5.324 4.853 1.00 92.00 93 ARG A CA 1
ATOM 749 C C . ARG A 1 93 ? 9.393 -5.332 3.341 1.00 92.00 93 ARG A C 1
ATOM 751 O O . ARG A 1 93 ? 8.676 -6.024 2.627 1.00 92.00 93 ARG A O 1
ATOM 758 N N . GLN A 1 94 ? 10.418 -4.620 2.868 1.00 90.69 94 GLN A N 1
ATOM 759 C CA . GLN A 1 94 ? 10.790 -4.486 1.452 1.00 90.69 94 GLN A CA 1
ATOM 760 C C . GLN A 1 94 ? 9.763 -3.729 0.592 1.00 90.69 94 GLN A C 1
ATOM 762 O O . GLN A 1 94 ? 9.800 -3.812 -0.635 1.00 90.69 94 GLN A O 1
ATOM 767 N N . VAL A 1 95 ? 8.875 -2.951 1.214 1.00 92.50 95 VAL A N 1
ATOM 768 C CA . VAL A 1 95 ? 7.948 -2.048 0.522 1.00 92.50 95 VAL A CA 1
ATOM 769 C C . VAL A 1 95 ? 8.529 -0.635 0.580 1.00 92.50 95 VAL A C 1
ATOM 771 O O . VAL A 1 95 ? 8.181 0.175 1.438 1.00 92.50 95 VAL A O 1
ATOM 774 N N . SER A 1 96 ? 9.482 -0.355 -0.309 1.00 91.38 96 SER A N 1
ATOM 775 C CA . SER A 1 96 ? 10.202 0.928 -0.360 1.00 91.38 96 SER A CA 1
ATOM 776 C C . SER A 1 96 ? 9.604 1.934 -1.345 1.00 91.38 96 SER A C 1
ATOM 778 O O . SER A 1 96 ? 9.864 3.130 -1.233 1.00 91.38 96 SER A O 1
ATOM 780 N N . HIS A 1 97 ? 8.810 1.477 -2.318 1.00 93.31 97 HIS A N 1
ATOM 781 C CA . HIS A 1 97 ? 8.256 2.361 -3.338 1.00 93.31 97 HIS A CA 1
ATOM 782 C C . HIS A 1 97 ? 7.090 3.191 -2.770 1.00 93.31 97 HIS A C 1
ATOM 784 O O . HIS A 1 97 ? 6.191 2.609 -2.158 1.00 93.31 97 HIS A O 1
ATOM 790 N N . PRO A 1 98 ? 7.040 4.517 -2.999 1.00 92.06 98 PRO A N 1
ATOM 791 C CA . PRO A 1 98 ? 6.019 5.386 -2.406 1.00 92.06 98 PRO A CA 1
ATOM 792 C C . PRO A 1 98 ? 4.589 4.998 -2.807 1.00 92.06 98 PRO A C 1
ATOM 794 O O . PRO A 1 98 ? 3.683 5.049 -1.978 1.00 92.06 98 PRO A O 1
ATOM 797 N N . ASP A 1 99 ? 4.380 4.567 -4.053 1.00 92.44 99 ASP A N 1
ATOM 798 C CA . ASP A 1 99 ? 3.052 4.140 -4.521 1.00 92.44 99 ASP A CA 1
ATOM 799 C C . ASP A 1 99 ? 2.589 2.842 -3.851 1.00 92.44 99 ASP A C 1
ATOM 801 O O . ASP A 1 99 ? 1.424 2.708 -3.480 1.00 92.44 99 ASP A O 1
ATOM 805 N N . ASP A 1 100 ? 3.518 1.913 -3.624 1.00 93.94 100 ASP A N 1
ATOM 806 C CA . ASP A 1 100 ? 3.231 0.654 -2.942 1.00 93.94 100 ASP A CA 1
ATOM 807 C C . ASP A 1 100 ? 2.943 0.902 -1.453 1.00 93.94 100 ASP A C 1
ATOM 809 O O . ASP A 1 100 ? 2.031 0.306 -0.880 1.00 93.94 100 ASP A O 1
ATOM 813 N N . GLN A 1 101 ? 3.682 1.826 -0.827 1.00 94.06 101 GLN A N 1
ATOM 814 C CA . GLN A 1 101 ? 3.450 2.237 0.557 1.00 94.06 101 GLN A CA 1
ATOM 815 C C . GLN A 1 101 ? 2.061 2.855 0.731 1.00 94.06 101 GLN A C 1
ATOM 817 O O . GLN A 1 101 ? 1.331 2.468 1.644 1.00 94.06 101 GLN A O 1
ATOM 822 N N . LYS A 1 102 ? 1.671 3.770 -0.167 1.00 93.56 102 LYS A N 1
ATOM 823 C CA . LYS A 1 102 ? 0.329 4.370 -0.169 1.00 93.56 102 LYS A CA 1
ATOM 824 C C . LYS A 1 102 ? -0.754 3.317 -0.340 1.00 93.56 102 LYS A C 1
ATOM 826 O O . LYS A 1 102 ? -1.682 3.286 0.455 1.00 93.56 102 LYS A O 1
ATOM 831 N N . LEU A 1 103 ? -0.590 2.406 -1.299 1.00 94.19 103 LEU A N 1
ATOM 832 C CA . LEU A 1 103 ? -1.549 1.333 -1.546 1.00 94.19 103 LEU A CA 1
ATOM 833 C C . LEU A 1 103 ? -1.800 0.482 -0.295 1.00 94.19 103 LEU A C 1
ATOM 835 O O . LEU A 1 103 ? -2.946 0.172 0.018 1.00 94.19 103 LEU A O 1
ATOM 839 N N . VAL A 1 104 ? -0.744 0.113 0.432 1.00 94.50 104 VAL A N 1
ATOM 840 C CA . VAL A 1 104 ? -0.874 -0.691 1.656 1.00 94.50 104 VAL A CA 1
ATOM 841 C C . VAL A 1 104 ? -1.518 0.114 2.790 1.00 94.50 104 VAL A C 1
ATOM 843 O O . VAL A 1 104 ? -2.343 -0.430 3.525 1.00 94.50 104 VAL A O 1
ATOM 846 N N . ILE A 1 105 ? -1.177 1.398 2.931 1.00 93.31 105 ILE A N 1
ATOM 847 C CA . ILE A 1 105 ? -1.758 2.285 3.952 1.00 93.31 105 ILE A CA 1
ATOM 848 C C . ILE A 1 105 ? -3.247 2.523 3.688 1.00 93.31 105 ILE A C 1
ATOM 850 O O . ILE A 1 105 ? -4.054 2.352 4.601 1.00 93.31 105 ILE A O 1
ATOM 854 N N . ASP A 1 106 ? -3.618 2.863 2.456 1.00 93.38 106 ASP A N 1
ATOM 855 C CA . ASP A 1 106 ? -5.007 3.104 2.058 1.00 93.38 106 ASP A CA 1
ATOM 856 C C . ASP A 1 106 ? -5.861 1.863 2.311 1.00 93.38 106 ASP A C 1
ATOM 858 O O . ASP A 1 106 ? -6.982 1.947 2.819 1.00 93.38 106 ASP A O 1
ATOM 862 N N . GLU A 1 107 ? -5.301 0.688 2.039 1.00 94.12 107 GLU A N 1
ATOM 863 C CA . GLU A 1 107 ? -6.005 -0.560 2.254 1.00 94.12 107 GLU A CA 1
ATOM 864 C C . GLU A 1 107 ? -6.135 -0.945 3.728 1.00 94.12 107 GLU A C 1
ATOM 866 O O . GLU A 1 107 ? -7.185 -1.436 4.153 1.00 94.12 107 GLU A O 1
ATOM 871 N N . ALA A 1 108 ? -5.105 -0.667 4.528 1.00 93.69 108 ALA A N 1
ATOM 872 C CA . ALA A 1 108 ? -5.170 -0.803 5.978 1.00 93.69 108 ALA A CA 1
ATOM 873 C C . ALA A 1 108 ? -6.261 0.090 6.574 1.00 93.69 108 ALA A C 1
ATOM 875 O O . ALA A 1 108 ? -7.035 -0.360 7.421 1.00 93.69 108 ALA A O 1
ATOM 876 N N . VAL A 1 109 ? -6.379 1.329 6.086 1.00 93.19 109 VAL A N 1
ATOM 877 C CA . VAL A 1 109 ? -7.440 2.261 6.490 1.00 93.19 109 VAL A CA 1
ATOM 878 C C . VAL A 1 109 ? -8.812 1.754 6.039 1.00 93.19 109 VAL A C 1
ATOM 880 O O . VAL A 1 109 ? -9.754 1.758 6.834 1.00 93.19 109 VAL A O 1
ATOM 883 N N . ARG A 1 110 ? -8.931 1.261 4.800 1.00 94.06 110 ARG A N 1
ATOM 884 C CA . ARG A 1 110 ? -10.191 0.758 4.232 1.00 94.06 110 ARG A CA 1
ATOM 885 C C . ARG A 1 110 ? -10.725 -0.464 4.976 1.00 94.06 110 ARG A C 1
ATOM 887 O O . ARG A 1 110 ? -11.917 -0.528 5.268 1.00 94.06 110 ARG A O 1
ATOM 894 N N . LEU A 1 111 ? -9.858 -1.433 5.264 1.00 94.12 111 LEU A N 1
ATOM 895 C CA . LEU A 1 111 ? -10.229 -2.681 5.936 1.00 94.12 111 LEU A CA 1
ATOM 896 C C . LEU A 1 111 ? -10.176 -2.583 7.463 1.00 94.12 111 LEU A C 1
ATOM 898 O O . LEU A 1 111 ? -10.642 -3.497 8.138 1.00 94.12 111 LEU A O 1
ATOM 902 N N . LYS A 1 112 ? -9.637 -1.484 8.007 1.00 93.25 112 LYS A N 1
ATOM 903 C CA . LYS A 1 112 ? -9.402 -1.281 9.446 1.00 93.25 112 LYS A CA 1
ATOM 904 C C . LYS A 1 112 ? -8.588 -2.418 10.074 1.00 93.25 112 LYS A C 1
ATOM 906 O O . LYS A 1 112 ? -8.805 -2.788 11.226 1.00 93.25 112 LYS A O 1
ATOM 911 N N . LEU A 1 113 ? -7.657 -2.972 9.302 1.00 94.12 113 LEU A N 1
ATOM 912 C CA . LEU A 1 113 ? -6.743 -4.026 9.733 1.00 94.12 113 LEU A CA 1
ATOM 913 C C . LEU A 1 113 ? -5.347 -3.441 9.965 1.00 94.12 113 LEU A C 1
ATOM 915 O O . LEU A 1 113 ? -4.973 -2.462 9.311 1.00 94.12 113 LEU A O 1
ATOM 919 N N . PRO A 1 114 ? -4.549 -4.024 10.876 1.00 93.44 114 PRO A N 1
ATOM 920 C CA . PRO A 1 114 ? -3.174 -3.592 11.059 1.00 93.44 114 PRO A CA 1
ATOM 921 C C . PRO A 1 114 ? -2.347 -3.886 9.797 1.00 93.44 114 PRO A C 1
ATOM 923 O O . PRO A 1 114 ? -2.604 -4.846 9.067 1.00 93.44 114 PRO A O 1
ATOM 926 N N . LEU A 1 115 ? -1.306 -3.079 9.560 1.00 91.31 115 LEU A N 1
ATOM 927 C CA . LEU A 1 115 ? -0.417 -3.224 8.395 1.00 91.31 115 LEU A CA 1
ATOM 928 C C . LEU A 1 115 ? 0.197 -4.632 8.292 1.00 91.31 115 LEU A C 1
ATOM 930 O O . LEU A 1 115 ? 0.443 -5.116 7.191 1.00 91.31 115 LEU A O 1
ATOM 934 N N . THR A 1 116 ? 0.417 -5.304 9.426 1.00 93.25 116 THR A N 1
ATOM 935 C CA . THR A 1 116 ? 0.900 -6.693 9.482 1.00 93.25 116 THR A CA 1
ATOM 936 C C . THR A 1 116 ? -0.014 -7.661 8.743 1.00 93.25 116 THR A C 1
ATOM 938 O O . THR A 1 116 ? 0.474 -8.533 8.027 1.00 93.25 116 THR A O 1
ATOM 941 N N . ASP A 1 117 ? -1.323 -7.486 8.896 1.00 93.69 117 ASP A N 1
ATOM 942 C CA . ASP A 1 117 ? -2.326 -8.422 8.400 1.00 93.69 117 ASP A CA 1
ATOM 943 C C . ASP A 1 117 ? -2.612 -8.142 6.926 1.00 93.69 117 ASP A C 1
ATOM 945 O O . ASP A 1 117 ? -2.718 -9.071 6.128 1.00 93.69 117 ASP A O 1
ATOM 949 N N . ILE A 1 118 ? -2.618 -6.861 6.539 1.00 94.56 118 ILE A N 1
ATOM 950 C CA . ILE A 1 118 ? -2.757 -6.420 5.144 1.00 94.56 118 ILE A CA 1
ATOM 951 C C . ILE A 1 118 ? -1.643 -6.988 4.266 1.00 94.56 118 ILE A C 1
ATOM 953 O O . ILE A 1 118 ? -1.914 -7.517 3.190 1.00 94.56 118 ILE A O 1
ATOM 957 N N . LEU A 1 119 ? -0.392 -6.939 4.736 1.00 93.00 119 LEU A N 1
ATOM 958 C CA . LEU A 1 119 ? 0.742 -7.536 4.024 1.00 93.00 119 LEU A CA 1
ATOM 959 C C . LEU A 1 119 ? 0.625 -9.063 3.899 1.00 93.00 119 LEU A C 1
ATOM 961 O O . LEU A 1 119 ? 1.280 -9.663 3.049 1.00 93.00 119 LEU A O 1
ATOM 965 N N . GLY A 1 120 ? -0.194 -9.703 4.738 1.00 92.69 120 GLY A N 1
ATOM 966 C CA . GLY A 1 120 ? -0.506 -11.126 4.662 1.00 92.69 120 GLY A CA 1
ATOM 967 C C . GLY A 1 120 ? -1.464 -11.488 3.524 1.00 92.69 120 GLY A C 1
ATOM 968 O O . GLY A 1 120 ? -1.384 -12.614 3.024 1.00 92.69 120 GLY A O 1
ATOM 969 N N . LEU A 1 121 ? -2.310 -10.547 3.088 1.00 95.12 121 LEU A N 1
ATOM 970 C CA . LEU A 1 121 ? -3.373 -10.771 2.107 1.00 95.12 121 LEU A CA 1
ATOM 971 C C . LEU A 1 121 ? -2.802 -11.081 0.718 1.00 95.12 121 LEU A C 1
ATOM 973 O O . LEU A 1 121 ? -1.939 -10.368 0.200 1.00 95.12 121 LEU A O 1
ATOM 977 N N . GLU A 1 122 ? -3.317 -12.138 0.088 1.00 95.25 122 GLU A N 1
ATOM 978 C CA . GLU A 1 122 ? -2.817 -12.622 -1.207 1.00 95.25 122 GLU A CA 1
ATOM 979 C C . GLU A 1 122 ? -2.925 -11.568 -2.309 1.00 95.25 122 GLU A C 1
ATOM 981 O O . GLU A 1 122 ? -1.980 -11.367 -3.068 1.00 95.25 122 GLU A O 1
ATOM 986 N N . TYR A 1 123 ? -4.038 -10.835 -2.365 1.00 94.88 123 TYR A N 1
ATOM 987 C CA . TYR A 1 123 ? -4.234 -9.819 -3.397 1.00 94.88 123 TYR A CA 1
ATOM 988 C C . TYR A 1 123 ? -3.279 -8.624 -3.243 1.00 94.88 123 TYR A C 1
ATOM 990 O O . TYR A 1 123 ? -2.901 -8.020 -4.244 1.00 94.88 123 TYR A O 1
ATOM 998 N N . ILE A 1 124 ? -2.862 -8.283 -2.016 1.00 95.31 124 ILE A N 1
ATOM 999 C CA . ILE A 1 124 ? -1.876 -7.220 -1.783 1.00 95.31 124 ILE A CA 1
ATOM 1000 C C . ILE A 1 124 ? -0.505 -7.681 -2.238 1.00 95.31 124 ILE A C 1
ATOM 1002 O O . ILE A 1 124 ? 0.153 -6.962 -2.983 1.00 95.31 124 ILE A O 1
ATOM 1006 N N . LYS A 1 125 ? -0.104 -8.902 -1.877 1.00 94.12 125 LYS A N 1
ATOM 1007 C CA . LYS A 1 125 ? 1.145 -9.497 -2.369 1.00 94.12 125 LYS A CA 1
ATOM 1008 C C . LYS A 1 125 ? 1.184 -9.532 -3.895 1.00 94.12 125 LYS A C 1
ATOM 1010 O O . LYS A 1 125 ? 2.177 -9.111 -4.478 1.00 94.12 125 LYS A O 1
ATOM 1015 N N . ALA A 1 126 ? 0.089 -9.960 -4.526 1.00 95.69 126 ALA A N 1
ATOM 1016 C CA . ALA A 1 126 ? -0.030 -9.986 -5.978 1.00 95.69 126 ALA A CA 1
ATOM 1017 C C . ALA A 1 126 ? 0.131 -8.582 -6.576 1.00 95.69 126 ALA A C 1
ATOM 1019 O O . ALA A 1 126 ? 0.940 -8.400 -7.480 1.00 95.69 126 ALA A O 1
ATOM 1020 N N . LYS A 1 127 ? -0.557 -7.569 -6.029 1.00 94.44 127 LYS A N 1
ATOM 1021 C CA . LYS A 1 127 ? -0.419 -6.180 -6.490 1.00 94.44 127 LYS A CA 1
ATOM 1022 C C . LYS A 1 127 ? 1.007 -5.650 -6.338 1.00 94.44 127 LYS A C 1
ATOM 1024 O O . LYS A 1 127 ? 1.554 -5.112 -7.295 1.00 94.44 127 LYS A O 1
ATOM 1029 N N . LEU A 1 128 ? 1.626 -5.841 -5.174 1.00 94.31 128 LEU A N 1
ATOM 1030 C CA . LEU A 1 128 ? 3.004 -5.413 -4.916 1.00 94.31 128 LEU A CA 1
ATOM 1031 C C . LEU A 1 128 ? 3.990 -6.070 -5.888 1.00 94.31 128 LEU A C 1
ATOM 1033 O O . LEU A 1 128 ? 4.891 -5.410 -6.406 1.00 94.31 128 LEU A O 1
ATOM 1037 N N . GLN A 1 129 ? 3.792 -7.357 -6.175 1.00 94.44 129 GLN A N 1
ATOM 1038 C CA . GLN A 1 129 ? 4.597 -8.077 -7.149 1.00 94.44 129 GLN A CA 1
ATOM 1039 C C . GLN A 1 129 ? 4.384 -7.534 -8.567 1.00 94.44 129 GLN A C 1
ATOM 1041 O O . GLN A 1 129 ? 5.368 -7.230 -9.234 1.00 94.44 129 GLN A O 1
ATOM 1046 N N . THR A 1 130 ? 3.139 -7.310 -8.998 1.00 94.44 130 THR A N 1
ATOM 1047 C CA . THR A 1 130 ? 2.862 -6.726 -10.322 1.00 94.44 130 THR A CA 1
ATOM 1048 C C . THR A 1 130 ? 3.457 -5.329 -10.478 1.00 94.44 130 THR A C 1
ATOM 1050 O O . THR A 1 130 ? 4.048 -5.035 -11.512 1.00 94.44 130 THR A O 1
ATOM 1053 N N . SER A 1 131 ? 3.387 -4.483 -9.442 1.00 93.19 131 SER A N 1
ATOM 1054 C CA . SER A 1 131 ? 4.013 -3.157 -9.458 1.00 93.19 131 SER A CA 1
ATOM 1055 C C . SER A 1 131 ? 5.532 -3.258 -9.581 1.00 93.19 131 SER A C 1
ATOM 1057 O O . SER A 1 131 ? 6.158 -2.488 -10.307 1.00 93.19 131 SER A O 1
ATOM 1059 N N . LYS A 1 132 ? 6.147 -4.216 -8.879 1.00 92.81 132 LYS A N 1
ATOM 1060 C CA . LYS A 1 132 ? 7.589 -4.458 -8.959 1.00 92.81 132 LYS A CA 1
ATOM 1061 C C . LYS A 1 132 ? 8.000 -4.935 -10.349 1.00 92.81 132 LYS A C 1
ATOM 1063 O O . LYS A 1 132 ? 8.913 -4.355 -10.925 1.00 92.81 132 LYS A O 1
ATOM 1068 N N . GLU A 1 133 ? 7.303 -5.927 -10.891 1.00 92.56 133 GLU A N 1
ATOM 1069 C CA . GLU A 1 133 ? 7.541 -6.454 -12.237 1.00 92.56 133 GLU A CA 1
ATOM 1070 C C . GLU A 1 133 ? 7.356 -5.372 -13.303 1.00 92.56 133 GLU A C 1
ATOM 1072 O O . GLU A 1 133 ? 8.171 -5.268 -14.215 1.00 92.56 133 GLU A O 1
ATOM 1077 N N . GLN A 1 134 ? 6.341 -4.513 -13.167 1.00 92.19 134 GLN A N 1
ATOM 1078 C CA . GLN A 1 134 ? 6.131 -3.390 -14.076 1.00 92.19 134 GLN A CA 1
ATOM 1079 C C . GLN A 1 134 ? 7.315 -2.415 -14.050 1.00 92.19 134 GLN A C 1
ATOM 1081 O O . GLN A 1 134 ? 7.811 -2.031 -15.105 1.00 92.19 134 GLN A O 1
ATOM 1086 N N . ARG A 1 135 ? 7.826 -2.057 -12.868 1.00 89.94 135 ARG A N 1
ATOM 1087 C CA . ARG A 1 135 ? 9.001 -1.175 -12.746 1.00 89.94 135 ARG A CA 1
ATOM 1088 C C . ARG A 1 135 ? 10.280 -1.828 -13.269 1.00 89.94 135 ARG A C 1
ATOM 1090 O O . ARG A 1 135 ? 11.112 -1.170 -13.892 1.00 89.94 135 ARG A O 1
ATOM 1097 N N . GLU A 1 136 ? 10.453 -3.123 -13.032 1.00 90.19 136 GLU A N 1
ATOM 1098 C CA . GLU A 1 136 ? 11.561 -3.896 -13.602 1.00 90.19 136 GLU A CA 1
ATOM 1099 C C . GLU A 1 136 ? 11.460 -3.957 -15.132 1.00 90.19 136 GLU A C 1
ATOM 1101 O O . GLU A 1 136 ? 12.461 -3.775 -15.821 1.00 90.19 136 GLU A O 1
ATOM 1106 N N . ALA A 1 137 ? 10.255 -4.107 -15.682 1.00 89.88 137 ALA A N 1
ATOM 1107 C CA . ALA A 1 137 ? 10.020 -4.055 -17.118 1.00 89.88 137 ALA A CA 1
ATOM 1108 C C . ALA A 1 137 ? 10.269 -2.652 -17.694 1.00 89.88 137 ALA A C 1
ATOM 1110 O O . ALA A 1 137 ? 10.905 -2.531 -18.737 1.00 89.88 137 ALA A O 1
ATOM 1111 N N . GLU A 1 138 ? 9.829 -1.587 -17.024 1.00 87.62 138 GLU A N 1
ATOM 1112 C CA . GLU A 1 138 ? 10.053 -0.198 -17.449 1.00 87.62 138 GLU A CA 1
ATOM 1113 C C . GLU A 1 138 ? 11.540 0.180 -17.414 1.00 87.62 138 GLU A C 1
ATOM 1115 O O . GLU A 1 138 ? 12.040 0.805 -18.347 1.00 87.62 138 GLU A O 1
ATOM 1120 N N . SER A 1 139 ? 12.267 -0.244 -16.378 1.00 84.50 139 SER A N 1
ATOM 1121 C CA . SER A 1 139 ? 13.713 -0.008 -16.256 1.00 84.50 139 SER A CA 1
ATOM 1122 C C . SER A 1 139 ? 14.554 -0.902 -17.174 1.00 84.50 139 SER A C 1
ATOM 1124 O O . SER A 1 139 ? 15.597 -0.474 -17.668 1.00 84.50 139 SER A O 1
ATOM 1126 N N . GLY A 1 140 ? 14.103 -2.134 -17.422 1.00 80.12 140 GLY A N 1
ATOM 1127 C CA . GLY A 1 140 ? 14.746 -3.097 -18.314 1.00 80.12 140 GLY A CA 1
ATOM 1128 C C . GLY A 1 140 ? 14.414 -2.888 -19.791 1.00 80.12 140 GLY A C 1
ATOM 1129 O O . GLY A 1 140 ? 15.134 -3.387 -20.658 1.00 80.12 140 GLY A O 1
ATOM 1130 N N . THR A 1 141 ? 13.360 -2.131 -20.103 1.00 77.44 141 THR A N 1
ATOM 1131 C CA . THR A 1 141 ? 13.079 -1.708 -21.473 1.00 77.44 141 THR A CA 1
ATOM 1132 C C . THR A 1 141 ? 14.154 -0.700 -21.864 1.00 77.44 141 THR A C 1
ATOM 1134 O O . THR A 1 141 ? 14.208 0.381 -21.275 1.00 77.44 141 THR A O 1
ATOM 1137 N N . PRO A 1 142 ? 15.029 -1.000 -22.846 1.00 70.81 142 PRO A N 1
ATOM 1138 C CA . PRO A 1 142 ? 15.983 -0.011 -23.315 1.00 70.81 142 PRO A CA 1
ATOM 1139 C C . PRO A 1 142 ? 15.174 1.199 -23.765 1.00 70.81 142 PRO A C 1
ATOM 1141 O O . PRO A 1 142 ? 14.356 1.070 -24.677 1.00 70.81 142 PRO A O 1
ATOM 1144 N N . ALA A 1 143 ? 15.374 2.344 -23.102 1.00 62.47 143 ALA A N 1
ATOM 1145 C CA . ALA A 1 143 ? 14.788 3.618 -23.491 1.00 62.47 143 ALA A CA 1
ATOM 1146 C C . ALA A 1 143 ? 15.198 3.864 -24.943 1.00 62.47 143 ALA A C 1
ATOM 1148 O O . ALA A 1 143 ? 16.332 4.242 -25.245 1.00 62.47 143 ALA A O 1
ATOM 1149 N N . GLY A 1 144 ? 14.311 3.471 -25.852 1.00 55.41 144 GLY A N 1
ATOM 1150 C CA . GLY A 1 144 ? 14.644 3.224 -27.236 1.00 55.41 144 GLY A CA 1
ATOM 1151 C C . GLY A 1 144 ? 14.986 4.536 -27.900 1.00 55.41 144 GLY A C 1
ATOM 1152 O O . GLY A 1 144 ? 14.110 5.248 -28.380 1.00 55.41 144 GLY A O 1
ATOM 1153 N N . ARG A 1 145 ? 16.281 4.823 -27.981 1.00 58.31 145 ARG A N 1
ATOM 1154 C CA . ARG A 1 145 ? 16.856 5.733 -28.958 1.00 58.31 145 ARG A CA 1
ATOM 1155 C C . ARG A 1 145 ? 16.575 5.125 -30.334 1.00 58.31 145 ARG A C 1
ATOM 1157 O O . ARG A 1 145 ? 17.347 4.316 -30.827 1.00 58.31 145 ARG A O 1
ATOM 1164 N N . GLY A 1 146 ? 15.401 5.438 -30.882 1.00 54.03 146 GLY A N 1
ATOM 1165 C CA . GLY A 1 146 ? 15.031 5.246 -32.281 1.00 54.03 146 GLY A CA 1
ATOM 1166 C C . GLY A 1 146 ? 15.385 3.888 -32.880 1.00 54.03 146 GLY A C 1
ATOM 1167 O O . GLY A 1 146 ? 16.076 3.843 -33.896 1.00 54.03 146 GLY A O 1
ATOM 1168 N N . LYS A 1 147 ? 14.887 2.776 -32.321 1.00 51.19 147 LYS A N 1
ATOM 1169 C CA . LYS A 1 147 ? 14.801 1.556 -33.131 1.00 51.19 147 LYS A CA 1
ATOM 1170 C C . LYS A 1 147 ? 13.736 1.829 -34.188 1.00 51.19 147 LYS A C 1
ATOM 1172 O O . LYS A 1 147 ? 12.546 1.694 -33.921 1.00 51.19 147 LYS A O 1
ATOM 1177 N N . ALA A 1 148 ? 14.194 2.306 -35.344 1.00 53.16 148 ALA A N 1
ATOM 1178 C CA . ALA A 1 148 ? 13.446 2.499 -36.574 1.00 53.16 148 ALA A CA 1
ATOM 1179 C C . ALA A 1 148 ? 12.860 1.151 -37.025 1.00 53.16 148 ALA A C 1
ATOM 1181 O O . ALA A 1 148 ? 13.360 0.482 -37.920 1.00 53.16 148 ALA A O 1
ATOM 1182 N N . GLY A 1 149 ? 11.819 0.705 -36.328 1.00 51.66 149 GLY A N 1
ATOM 1183 C CA . GLY A 1 149 ? 10.952 -0.401 -36.703 1.00 51.66 149 GLY A CA 1
ATOM 1184 C C . GLY A 1 149 ? 9.872 0.107 -37.646 1.00 51.66 149 GLY A C 1
ATOM 1185 O O . GLY A 1 149 ? 8.691 0.008 -37.350 1.00 51.66 149 GLY A O 1
ATOM 1186 N N . GLY A 1 150 ? 10.284 0.708 -38.754 1.00 49.03 150 GLY A N 1
ATOM 1187 C CA . GLY A 1 150 ? 9.432 1.000 -39.892 1.00 49.03 150 GLY A CA 1
ATOM 1188 C C . GLY A 1 150 ? 10.247 0.598 -41.100 1.00 49.03 150 GLY A C 1
ATOM 1189 O O . GLY A 1 150 ? 11.324 1.150 -41.302 1.00 49.03 150 GLY A O 1
ATOM 1190 N N . GLY A 1 151 ? 9.809 -0.425 -41.835 1.00 56.00 151 GLY A N 1
ATOM 1191 C CA . GLY A 1 151 ? 10.459 -0.795 -43.089 1.00 56.00 151 GLY A CA 1
ATOM 1192 C C . GLY A 1 151 ? 10.673 0.465 -43.917 1.00 56.00 151 GLY A C 1
ATOM 1193 O O . GLY A 1 151 ? 9.751 1.274 -44.008 1.00 56.00 151 GLY A O 1
ATOM 1194 N N . THR A 1 152 ? 11.889 0.638 -44.434 1.00 56.34 152 THR A N 1
ATOM 1195 C CA . THR A 1 152 ? 12.300 1.818 -45.192 1.00 56.34 152 THR A CA 1
ATOM 1196 C C . THR A 1 152 ? 11.297 2.044 -46.317 1.00 56.34 152 THR A C 1
ATOM 1198 O O . THR A 1 152 ? 11.276 1.343 -47.330 1.00 56.34 152 THR A O 1
ATOM 1201 N N . GLY A 1 153 ? 10.367 2.965 -46.085 1.00 64.38 153 GLY A N 1
ATOM 1202 C CA . GLY A 1 153 ? 9.293 3.230 -47.020 1.00 64.38 153 GLY A CA 1
ATOM 1203 C C . GLY A 1 153 ? 9.877 3.928 -48.237 1.00 64.38 153 GLY A C 1
ATOM 1204 O O . GLY A 1 153 ? 10.947 4.525 -48.178 1.00 64.38 153 GLY A O 1
ATOM 1205 N N . GLN A 1 154 ? 9.132 3.980 -49.338 1.00 66.25 154 GLN A N 1
ATOM 1206 C CA . GLN A 1 154 ? 9.519 4.791 -50.503 1.00 66.25 154 GLN A CA 1
ATOM 1207 C C . GLN A 1 154 ? 9.676 6.297 -50.186 1.00 66.25 154 GLN A C 1
ATOM 1209 O O . GLN A 1 154 ? 10.074 7.067 -51.054 1.00 66.25 154 GLN A O 1
ATOM 1214 N N . LYS A 1 155 ? 9.349 6.734 -48.965 1.00 73.75 155 LYS A N 1
ATOM 1215 C CA . LYS A 1 155 ? 9.545 8.100 -48.466 1.00 73.75 155 LYS A CA 1
ATOM 1216 C C . LYS A 1 155 ? 10.852 8.285 -47.687 1.00 73.75 155 LYS A C 1
ATOM 1218 O O . LYS A 1 155 ? 11.221 9.425 -47.423 1.00 73.75 155 LYS A O 1
ATOM 1223 N N . ASP A 1 156 ? 11.550 7.206 -47.343 1.00 79.38 156 ASP A N 1
ATOM 1224 C CA . ASP A 1 156 ? 12.781 7.276 -46.563 1.00 79.38 156 ASP A CA 1
ATOM 1225 C C . ASP A 1 156 ? 14.000 7.448 -47.465 1.00 79.38 156 ASP A C 1
ATOM 1227 O O . ASP A 1 156 ? 14.135 6.822 -48.516 1.00 79.38 156 ASP A O 1
ATOM 1231 N N . VAL A 1 157 ? 14.926 8.298 -47.029 1.00 80.62 157 VAL A N 1
ATOM 1232 C CA . VAL A 1 157 ? 16.173 8.584 -47.748 1.00 80.62 157 VAL A CA 1
ATOM 1233 C C . VAL A 1 157 ? 17.024 7.316 -47.887 1.00 80.62 157 VAL A C 1
ATOM 1235 O O . VAL A 1 157 ? 17.541 7.035 -48.968 1.00 80.62 157 VAL A O 1
ATOM 1238 N N . ASP A 1 158 ? 17.108 6.507 -46.828 1.00 80.12 158 ASP A N 1
ATOM 1239 C CA . ASP A 1 158 ? 17.897 5.271 -46.818 1.00 80.12 158 ASP A CA 1
ATOM 1240 C C . ASP A 1 158 ? 17.393 4.226 -47.825 1.00 80.12 158 ASP A C 1
ATOM 1242 O O . ASP A 1 158 ? 18.210 3.526 -48.427 1.00 80.12 158 ASP A O 1
ATOM 1246 N N . TYR A 1 159 ? 16.080 4.182 -48.095 1.00 83.81 159 TYR A N 1
ATOM 1247 C CA . TYR A 1 159 ? 15.499 3.323 -49.134 1.00 83.81 159 TYR A CA 1
ATOM 1248 C C . TYR A 1 1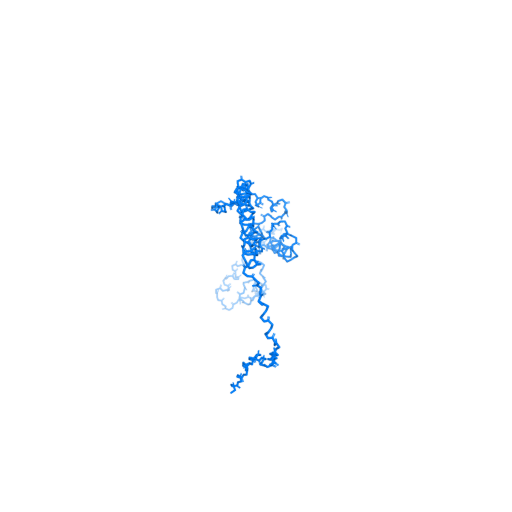59 ? 16.095 3.632 -50.515 1.00 83.81 159 TYR A C 1
ATOM 1250 O O . TYR A 1 159 ? 16.539 2.734 -51.232 1.00 83.81 159 TYR A O 1
ATOM 1258 N N . TRP A 1 160 ? 16.152 4.913 -50.887 1.00 83.69 160 TRP A N 1
ATOM 1259 C CA . TRP A 1 160 ? 16.656 5.355 -52.192 1.00 83.69 160 TRP A CA 1
ATOM 1260 C C . TRP A 1 160 ? 18.178 5.274 -52.303 1.00 83.69 160 TRP A C 1
ATOM 1262 O O . TRP A 1 160 ? 18.702 4.970 -53.376 1.00 83.69 160 TRP A O 1
ATOM 1272 N N . ILE A 1 161 ? 18.901 5.474 -51.197 1.00 83.81 161 ILE A N 1
ATOM 1273 C CA . ILE A 1 161 ? 20.348 5.230 -51.166 1.00 83.81 161 ILE A CA 1
ATOM 1274 C C . ILE A 1 161 ? 20.638 3.758 -51.467 1.00 83.81 161 ILE A C 1
ATOM 1276 O O . ILE A 1 161 ? 21.490 3.481 -52.309 1.00 83.81 161 ILE A O 1
ATOM 1280 N N . GLN A 1 162 ? 19.907 2.833 -50.834 1.00 83.00 162 GLN A N 1
ATOM 1281 C CA . GLN A 1 162 ? 20.068 1.394 -51.049 1.00 83.00 162 GLN A CA 1
ATOM 1282 C C . GLN A 1 16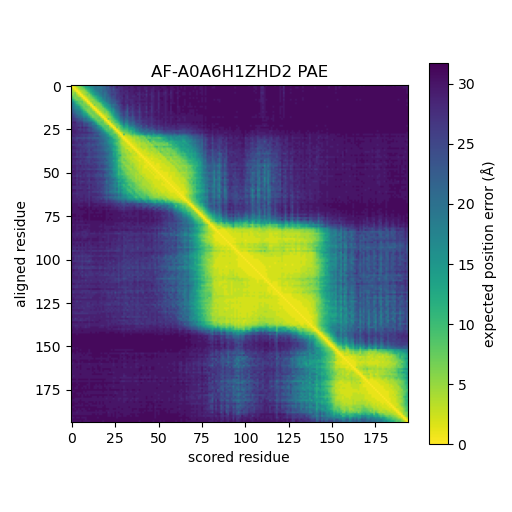2 ? 19.630 0.959 -52.454 1.00 83.00 162 GLN A C 1
ATOM 1284 O O . GLN A 1 162 ? 20.284 0.118 -53.068 1.00 83.00 162 GLN A O 1
ATOM 1289 N N . LYS A 1 163 ? 18.547 1.541 -52.982 1.00 83.94 163 LYS A N 1
ATOM 1290 C CA . LYS A 1 163 ? 18.035 1.237 -54.325 1.00 83.94 163 LYS A CA 1
ATOM 1291 C C . LYS A 1 163 ? 18.928 1.783 -55.448 1.00 83.94 163 LYS A C 1
ATOM 1293 O O . LYS A 1 163 ? 18.880 1.283 -56.564 1.00 83.94 163 LYS A O 1
ATOM 1298 N N . GLY A 1 164 ? 19.724 2.818 -55.176 1.00 79.25 164 GLY A N 1
ATOM 1299 C CA . GLY A 1 164 ? 20.622 3.434 -56.157 1.00 79.25 164 GLY A CA 1
ATOM 1300 C C . GLY A 1 164 ? 19.952 4.446 -57.096 1.00 79.25 164 GLY A C 1
ATOM 1301 O O . GLY A 1 164 ? 20.658 5.167 -57.796 1.00 79.25 164 GLY A O 1
ATOM 1302 N N . GLU A 1 165 ? 18.626 4.572 -57.053 1.00 83.31 165 GLU A N 1
ATOM 1303 C CA . GLU A 1 165 ? 17.827 5.488 -57.876 1.00 83.31 165 GLU A CA 1
ATOM 1304 C C . GLU A 1 165 ? 17.517 6.811 -57.155 1.00 83.31 165 GLU A C 1
ATOM 1306 O O . GLU A 1 165 ? 17.575 6.901 -55.928 1.00 83.31 165 GLU A O 1
ATOM 1311 N N . LEU A 1 166 ? 17.152 7.844 -57.923 1.00 84.94 166 LEU A N 1
ATOM 1312 C CA . LEU A 1 166 ? 16.674 9.123 -57.393 1.00 84.94 166 LEU A CA 1
ATOM 1313 C C . LEU A 1 166 ? 15.134 9.140 -57.341 1.00 84.94 166 LEU A C 1
ATOM 1315 O O . LEU A 1 166 ? 14.494 8.800 -58.341 1.00 84.94 166 LEU A O 1
ATOM 1319 N N . PRO A 1 167 ? 14.522 9.550 -56.215 1.00 85.94 167 PRO A N 1
ATOM 1320 C CA . PRO A 1 167 ? 13.079 9.746 -56.144 1.00 85.94 167 PRO A CA 1
ATOM 1321 C C . PRO A 1 167 ? 12.618 10.857 -57.097 1.00 85.94 167 PRO A C 1
ATOM 1323 O O . PRO A 1 167 ? 13.357 11.792 -57.392 1.00 85.94 167 PRO A O 1
ATOM 1326 N N . LYS A 1 168 ? 11.362 10.771 -57.557 1.00 86.38 168 LYS A N 1
ATOM 1327 C CA . LYS A 1 168 ? 10.746 11.790 -58.434 1.00 86.38 168 LYS A CA 1
ATOM 1328 C C . LYS A 1 168 ? 10.482 13.124 -57.724 1.00 86.38 168 LYS A C 1
ATOM 1330 O O . LYS A 1 168 ? 10.275 14.134 -58.387 1.00 86.38 168 LYS A O 1
ATOM 1335 N N . ASP A 1 169 ? 10.456 13.108 -56.395 1.00 88.88 169 ASP A N 1
ATOM 1336 C CA . ASP A 1 169 ? 10.314 14.293 -55.555 1.00 88.88 169 ASP A CA 1
ATOM 1337 C C . ASP A 1 169 ? 11.669 15.006 -55.413 1.00 88.88 169 ASP A C 1
ATOM 1339 O O . ASP A 1 169 ? 12.657 14.396 -54.995 1.00 88.88 169 ASP A O 1
ATOM 1343 N N . GLN A 1 170 ? 11.715 16.293 -55.765 1.00 84.81 170 GLN A N 1
ATOM 1344 C CA . GLN A 1 170 ? 12.942 17.093 -55.780 1.00 84.81 170 GLN A CA 1
ATOM 1345 C C . GLN A 1 170 ? 13.543 17.272 -54.380 1.00 84.81 170 GLN A C 1
ATOM 1347 O O . GLN A 1 170 ? 14.766 17.226 -54.230 1.00 84.81 170 GLN A O 1
ATOM 1352 N N . GLU A 1 171 ? 12.711 17.424 -53.344 1.00 85.38 171 GLU A N 1
ATOM 1353 C CA . GLU A 1 171 ? 13.200 17.627 -51.975 1.00 85.38 171 GLU A CA 1
ATOM 1354 C C . GLU A 1 171 ? 13.831 16.355 -51.407 1.00 85.38 171 GLU A C 1
ATOM 1356 O O . GLU A 1 171 ? 14.883 16.392 -50.759 1.00 85.38 171 GLU A O 1
ATOM 1361 N N . LEU A 1 172 ? 13.206 15.206 -51.674 1.00 85.75 172 LEU A N 1
ATOM 1362 C CA . LEU A 1 172 ? 13.738 13.916 -51.257 1.00 85.75 172 LEU A CA 1
ATOM 1363 C C . LEU A 1 172 ? 14.992 13.555 -52.064 1.00 85.75 172 LEU A C 1
ATOM 1365 O O . LEU A 1 172 ? 15.947 13.026 -51.499 1.00 85.75 172 LEU A O 1
ATOM 1369 N N . ALA A 1 173 ? 15.037 13.901 -53.354 1.00 84.38 173 ALA A N 1
ATOM 1370 C CA . ALA A 1 173 ? 16.204 13.675 -54.202 1.00 84.38 173 ALA A CA 1
ATOM 1371 C C . ALA A 1 173 ? 17.424 14.462 -53.707 1.00 84.38 173 ALA A C 1
ATOM 1373 O O . ALA A 1 173 ? 18.504 13.886 -53.569 1.00 84.38 173 ALA A O 1
ATOM 1374 N N . ALA A 1 174 ? 17.249 15.738 -53.350 1.00 88.19 174 ALA A N 1
ATOM 1375 C CA . ALA A 1 174 ? 18.319 16.550 -52.771 1.00 88.19 174 ALA A CA 1
ATOM 1376 C C . ALA A 1 174 ? 18.862 15.938 -51.465 1.00 88.19 174 ALA A C 1
ATOM 1378 O O . ALA A 1 174 ? 20.076 15.848 -51.271 1.00 88.19 174 ALA A O 1
ATOM 1379 N N . LYS A 1 175 ? 17.974 15.440 -50.591 1.00 88.38 175 LYS A N 1
ATOM 1380 C CA . LYS A 1 175 ? 18.364 14.760 -49.342 1.00 88.38 175 LYS A CA 1
ATOM 1381 C C . LYS A 1 175 ? 19.144 13.468 -49.601 1.00 88.38 175 LYS A C 1
ATOM 1383 O O . LYS A 1 175 ? 20.149 13.229 -48.937 1.00 88.38 175 LYS A O 1
ATOM 1388 N N . VAL A 1 176 ? 18.728 12.667 -50.582 1.00 88.81 176 VAL A N 1
ATOM 1389 C CA . VAL A 1 176 ? 19.421 11.428 -50.981 1.00 88.81 176 VAL A CA 1
ATOM 1390 C C . VAL A 1 176 ? 20.812 11.716 -51.542 1.00 88.81 176 VAL A C 1
ATOM 1392 O O . VAL A 1 176 ? 21.761 11.021 -51.187 1.00 88.81 176 VAL A O 1
ATOM 1395 N N . VAL A 1 177 ? 20.960 12.748 -52.376 1.00 87.25 177 VAL A N 1
ATOM 1396 C CA . VAL A 1 177 ? 22.262 13.146 -52.938 1.00 87.25 177 VAL A CA 1
ATOM 1397 C C . VAL A 1 177 ? 23.213 13.619 -51.843 1.00 87.25 177 VAL A C 1
ATOM 1399 O O . VAL A 1 177 ? 24.339 13.133 -51.772 1.00 87.25 177 VAL A O 1
ATOM 1402 N N . ASN A 1 178 ? 22.753 14.496 -50.946 1.00 89.56 178 ASN A N 1
ATOM 1403 C CA . ASN A 1 178 ? 23.573 14.982 -49.834 1.00 89.56 178 ASN A CA 1
ATOM 1404 C C . ASN A 1 178 ? 24.017 13.837 -48.915 1.00 89.56 178 ASN A C 1
ATOM 1406 O O . ASN A 1 178 ? 25.181 13.765 -48.526 1.00 89.56 178 ASN A O 1
ATOM 1410 N N . ALA A 1 179 ? 23.112 12.906 -48.614 1.00 86.81 179 ALA A N 1
ATOM 1411 C CA . ALA A 1 179 ? 23.428 11.739 -47.802 1.00 86.81 179 ALA A CA 1
ATOM 1412 C C . ALA A 1 179 ? 24.397 10.765 -48.506 1.00 86.81 179 ALA A C 1
ATOM 1414 O O . ALA A 1 179 ? 25.250 10.178 -47.842 1.00 86.81 179 ALA A O 1
ATOM 1415 N N . LYS A 1 180 ? 24.319 10.610 -49.838 1.00 85.38 180 LYS A N 1
ATOM 1416 C CA . LYS A 1 180 ? 25.320 9.854 -50.615 1.00 85.38 180 LYS A CA 1
ATOM 1417 C C . LYS A 1 180 ? 26.693 10.522 -50.561 1.00 85.38 180 LYS A C 1
ATOM 1419 O O . LYS A 1 180 ? 27.669 9.846 -50.260 1.00 85.38 180 LYS A O 1
ATOM 1424 N N . MET A 1 181 ? 26.755 11.839 -50.757 1.00 86.06 181 MET A N 1
ATOM 1425 C CA . MET A 1 181 ? 28.012 12.591 -50.718 1.00 86.06 181 MET A CA 1
ATOM 1426 C C . MET A 1 181 ? 28.704 12.468 -49.353 1.00 86.06 181 MET A C 1
ATOM 1428 O O . MET A 1 181 ? 29.890 12.179 -49.293 1.00 86.06 181 MET A O 1
ATOM 1432 N N . GLN A 1 182 ? 27.948 12.552 -48.252 1.00 85.94 182 GLN A N 1
ATOM 1433 C CA . GLN A 1 182 ? 28.490 12.342 -46.903 1.00 85.94 182 GLN A CA 1
ATOM 1434 C C . GLN A 1 182 ? 29.012 10.914 -46.672 1.00 85.94 182 GLN A C 1
ATOM 1436 O O . GLN A 1 182 ? 30.034 10.725 -46.008 1.00 85.94 182 GLN A O 1
ATOM 1441 N N . LYS A 1 183 ? 28.335 9.891 -47.213 1.00 82.75 183 LYS A N 1
ATOM 1442 C CA . LYS A 1 183 ? 28.815 8.499 -47.149 1.00 82.75 183 LYS A CA 1
ATOM 1443 C C . LYS A 1 183 ? 30.100 8.305 -47.961 1.00 82.75 183 LYS A C 1
ATOM 1445 O O . LYS A 1 183 ? 30.996 7.598 -47.511 1.00 82.75 183 LYS A O 1
ATOM 1450 N N . ASP A 1 184 ? 30.219 8.958 -49.111 1.00 81.12 184 ASP A N 1
ATOM 1451 C CA . ASP A 1 184 ? 31.425 8.888 -49.937 1.00 81.12 184 ASP A CA 1
ATOM 1452 C C . ASP A 1 184 ? 32.596 9.662 -49.314 1.00 81.12 184 ASP A C 1
ATOM 1454 O O . ASP A 1 184 ? 33.723 9.167 -49.318 1.00 81.12 184 ASP A O 1
ATOM 1458 N N . ASP A 1 185 ? 32.342 10.830 -48.719 1.00 82.38 185 ASP A N 1
ATOM 1459 C CA . ASP A 1 185 ? 33.359 11.622 -48.019 1.00 82.38 185 ASP A CA 1
ATOM 1460 C C . ASP A 1 185 ? 33.902 10.877 -46.798 1.00 82.38 185 ASP A C 1
ATOM 1462 O O . ASP A 1 185 ? 35.114 10.779 -46.614 1.00 82.38 185 ASP A O 1
ATOM 1466 N N . THR A 1 186 ? 33.015 10.283 -45.994 1.00 78.69 186 THR A N 1
ATOM 1467 C CA . THR A 1 186 ? 33.435 9.451 -44.858 1.00 78.69 186 THR A CA 1
ATOM 1468 C C . THR A 1 186 ? 34.218 8.230 -45.331 1.00 78.69 186 THR A C 1
ATOM 1470 O O . THR A 1 186 ? 35.289 7.966 -44.796 1.00 78.69 186 THR A O 1
ATOM 1473 N N . LYS A 1 187 ? 33.777 7.532 -46.384 1.00 78.62 187 LYS A N 1
ATOM 1474 C CA . LYS A 1 187 ? 34.527 6.399 -46.947 1.00 78.62 187 LYS A CA 1
ATOM 1475 C C . LYS A 1 187 ? 35.929 6.801 -47.430 1.00 78.62 187 LYS A C 1
ATOM 1477 O O . LYS A 1 187 ? 36.891 6.103 -47.135 1.00 78.62 187 LYS A O 1
ATOM 1482 N N . ARG A 1 188 ? 36.068 7.945 -48.107 1.00 73.75 188 ARG A N 1
ATOM 1483 C CA . ARG A 1 188 ? 37.370 8.475 -48.565 1.00 73.75 188 ARG A CA 1
ATOM 1484 C C . ARG A 1 188 ? 38.303 8.872 -47.421 1.00 73.75 188 ARG A C 1
ATOM 1486 O O . ARG A 1 188 ? 39.513 8.841 -47.599 1.00 73.75 188 ARG A O 1
ATOM 1493 N N . MET A 1 189 ? 37.760 9.250 -46.264 1.00 71.75 189 MET A N 1
ATOM 1494 C CA . MET A 1 189 ? 38.561 9.531 -45.068 1.00 71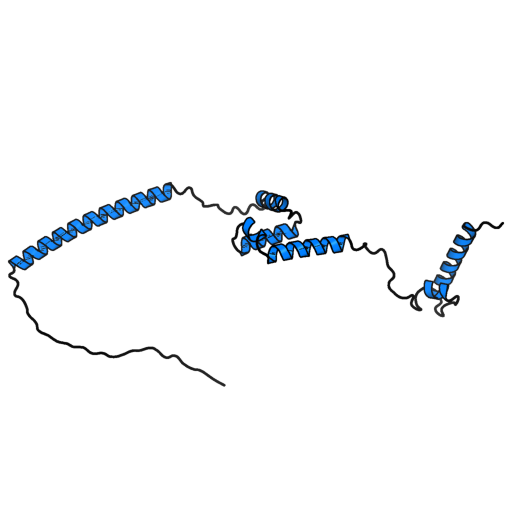.75 189 MET A CA 1
ATOM 1495 C C . MET A 1 189 ? 39.097 8.260 -44.393 1.00 71.75 189 MET A C 1
ATOM 1497 O O . MET A 1 189 ? 40.106 8.341 -43.696 1.00 71.75 189 MET A O 1
ATOM 1501 N N . PHE A 1 190 ? 38.441 7.111 -44.583 1.00 71.81 190 PHE A N 1
ATOM 1502 C CA . PHE A 1 190 ? 38.831 5.842 -43.956 1.00 71.81 190 PHE A CA 1
ATOM 1503 C C . PHE A 1 190 ? 39.619 4.895 -44.872 1.00 71.81 190 PHE A C 1
ATOM 1505 O O . PHE A 1 190 ? 40.331 4.048 -44.344 1.00 71.81 190 PHE A O 1
ATOM 1512 N N . ASP A 1 191 ? 39.568 5.080 -46.195 1.00 66.12 191 ASP A N 1
ATOM 1513 C CA . ASP A 1 191 ? 40.428 4.385 -47.164 1.00 66.12 191 ASP A CA 1
ATOM 1514 C C . ASP A 1 191 ? 41.398 5.389 -47.828 1.00 66.12 191 ASP A C 1
ATOM 1516 O O . ASP A 1 191 ? 41.087 5.934 -48.895 1.00 66.12 191 ASP A O 1
ATOM 1520 N N . PRO A 1 192 ? 42.566 5.687 -47.220 1.00 62.72 192 PRO A N 1
ATOM 1521 C CA . PRO A 1 192 ? 43.609 6.445 -47.900 1.00 62.72 192 PRO A CA 1
ATOM 1522 C C . PRO A 1 192 ? 44.147 5.611 -49.070 1.00 62.72 192 PRO A C 1
ATOM 1524 O O . PRO A 1 192 ? 44.532 4.461 -48.891 1.00 62.72 192 PRO A O 1
ATOM 1527 N N . LEU A 1 193 ? 44.134 6.204 -50.266 1.00 61.84 193 LEU A N 1
ATOM 1528 C CA . LEU A 1 193 ? 44.677 5.638 -51.505 1.00 61.84 193 LEU A CA 1
ATOM 1529 C C . LEU A 1 193 ? 46.097 5.078 -51.270 1.00 61.84 193 LEU A C 1
ATOM 1531 O O . LEU A 1 193 ? 47.003 5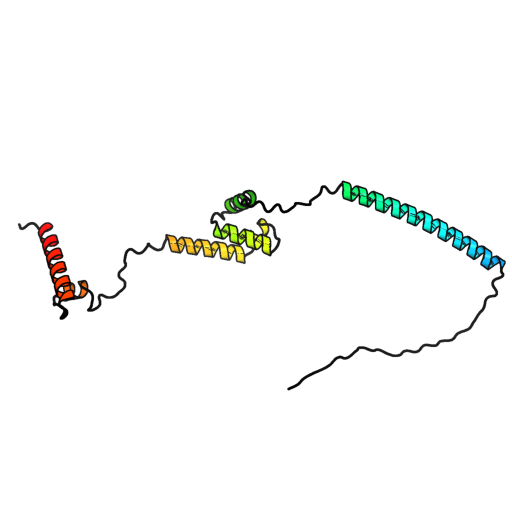.859 -50.973 1.00 61.84 193 LEU A O 1
ATOM 1535 N N . GLU A 1 194 ? 46.273 3.759 -51.406 1.00 48.53 194 GLU A N 1
ATOM 1536 C CA . GLU A 1 194 ? 47.573 3.143 -51.734 1.00 48.53 194 GLU A CA 1
ATOM 1537 C C . GLU A 1 194 ? 47.940 3.409 -53.200 1.00 48.53 194 GLU A C 1
ATOM 1539 O O . GLU A 1 194 ? 47.035 3.333 -54.068 1.00 48.53 194 GLU A O 1
#

Secondary structure (DSSP, 8-state):
-----------------------------HHHHHHHHHHHHHHHHHHHHHHHHHHHHHHHHHHHHHHHS----------SS--HHHHHHHHHTT--SHHHHHHHHHHHHHHT--HHHHTT-HHHHHHHHHHHHHHHHHHHS---S----S---TT-HHHHHHH-PPPSSHHHHHHHHHHHHHHHHHHHHHS---

Organism: NCBI:txid1070528

Mean predicted aligned error: 21.5 Å

pLDDT: mean 75.91, std 17.46, range [37.62, 95.69]